Protein AF-0000000080323392 (afdb_homodimer)

Structure (mmCIF, N/CA/C/O backbone):
data_AF-0000000080323392-model_v1
#
loop_
_entity.id
_entity.type
_entity.pdbx_description
1 polymer 'Rhodanese domain-containing protein'
#
loop_
_atom_site.group_PDB
_atom_site.id
_atom_site.type_symbol
_atom_site.label_atom_id
_atom_site.label_alt_id
_atom_site.label_comp_id
_atom_site.label_asym_id
_atom_site.label_entity_id
_atom_site.label_seq_id
_atom_site.pdbx_PDB_ins_code
_atom_site.Cartn_x
_atom_site.Cartn_y
_atom_site.Cartn_z
_atom_site.occupancy
_atom_site.B_iso_or_equiv
_atom_site.auth_seq_id
_atom_site.auth_comp_id
_atom_site.auth_asym_id
_atom_site.auth_atom_id
_atom_site.pdbx_PDB_model_num
ATOM 1 N N . MET A 1 1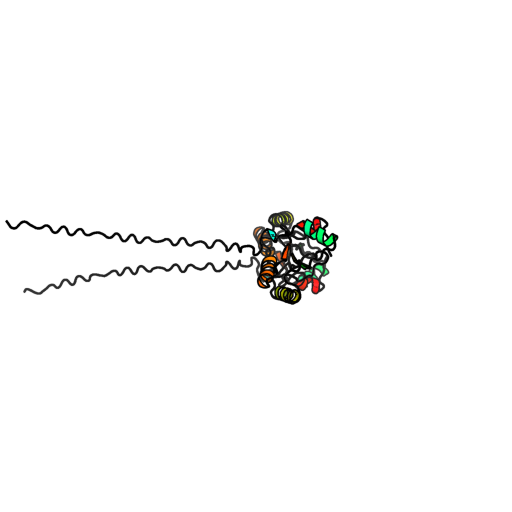 ? -101.812 11.641 5.914 1 26.83 1 MET A N 1
ATOM 2 C CA . MET A 1 1 ? -100.812 12.43 5.234 1 26.83 1 MET A CA 1
ATOM 3 C C . MET A 1 1 ? -99.375 11.984 5.637 1 26.83 1 MET A C 1
ATOM 5 O O . MET A 1 1 ? -98.562 12.797 6.051 1 26.83 1 MET A O 1
ATOM 9 N N . LEU A 1 2 ? -99.25 10.648 6.09 1 27.02 2 LEU A N 1
ATOM 10 C CA . LEU A 1 2 ? -98.125 9.938 6.734 1 27.02 2 LEU A CA 1
ATOM 11 C C . LEU A 1 2 ? -97 9.75 5.777 1 27.02 2 LEU A C 1
ATOM 13 O O . LEU A 1 2 ? -97 8.906 4.879 1 27.02 2 LEU A O 1
ATOM 17 N N . LYS A 1 3 ? -96.5 10.922 5.102 1 31.92 3 LYS A N 1
ATOM 18 C CA . LYS A 1 3 ? -95.312 10.945 4.203 1 31.92 3 LYS A CA 1
ATOM 19 C C . LYS A 1 3 ? -94.125 10.258 4.836 1 31.92 3 LYS A C 1
ATOM 21 O O . LYS A 1 3 ? -93.875 10.422 6.031 1 31.92 3 LYS A O 1
ATOM 26 N N . ASN A 1 4 ? -93.562 9.156 4.215 1 29.16 4 ASN A N 1
ATOM 27 C CA . ASN A 1 4 ? -92.438 8.188 4.246 1 29.16 4 ASN A CA 1
ATOM 28 C C . ASN A 1 4 ? -91.062 8.867 4.242 1 29.16 4 ASN A C 1
ATOM 30 O O . ASN A 1 4 ? -90.75 9.562 3.285 1 29.16 4 ASN A O 1
ATOM 34 N N . ILE A 1 5 ? -90.625 9.523 5.324 1 33.34 5 ILE A N 1
ATOM 35 C CA . ILE A 1 5 ? -89.312 10.156 5.535 1 33.34 5 ILE A CA 1
ATOM 36 C C . ILE A 1 5 ? -88.188 9.148 5.254 1 33.34 5 ILE A C 1
ATOM 38 O O . ILE A 1 5 ? -88.125 8.125 5.938 1 33.34 5 ILE A O 1
ATOM 42 N N . LEU A 1 6 ? -87.938 8.852 3.936 1 31 6 LEU A N 1
ATOM 43 C CA . LEU A 1 6 ? -86.875 7.977 3.4 1 31 6 LEU A CA 1
ATOM 44 C C . LEU A 1 6 ? -85.5 8.406 3.879 1 31 6 LEU A C 1
ATOM 46 O O . LEU A 1 6 ? -85.125 9.555 3.664 1 31 6 LEU A O 1
ATOM 50 N N . PHE A 1 7 ? -85.062 8.055 5.156 1 32.16 7 PHE A N 1
ATOM 51 C CA . PHE A 1 7 ? -83.75 8.273 5.75 1 32.16 7 PHE A CA 1
ATOM 52 C C . PHE A 1 7 ? -82.688 7.672 4.883 1 32.16 7 PHE A C 1
ATOM 54 O O . PHE A 1 7 ? -82.625 6.457 4.68 1 32.16 7 PHE A O 1
ATOM 61 N N . ARG A 1 8 ? -82.25 8.312 3.779 1 33.03 8 ARG A N 1
ATOM 62 C CA . ARG A 1 8 ? -81.125 7.926 2.939 1 33.03 8 ARG A CA 1
ATOM 63 C C . ARG A 1 8 ? -79.812 7.809 3.76 1 33.03 8 ARG A C 1
ATOM 65 O O . ARG A 1 8 ? -79.438 8.758 4.434 1 33.03 8 ARG A O 1
ATOM 72 N N . THR A 1 9 ? -79.562 6.68 4.484 1 35.34 9 THR A N 1
ATOM 73 C CA . THR A 1 9 ? -78.312 6.328 5.148 1 35.34 9 THR A CA 1
ATOM 74 C C . THR A 1 9 ? -77.125 6.383 4.172 1 35.34 9 THR A C 1
ATOM 76 O O . THR A 1 9 ? -77.125 5.672 3.164 1 35.34 9 THR A O 1
ATOM 79 N N . ALA A 1 10 ? -76.625 7.586 3.783 1 30.62 10 ALA A N 1
ATOM 80 C CA . ALA A 1 10 ? -75.375 7.727 2.98 1 30.62 10 ALA A CA 1
ATOM 81 C C . ALA A 1 10 ? -74.25 6.984 3.619 1 30.62 10 ALA A C 1
ATOM 83 O O . ALA A 1 10 ? -73.875 7.23 4.781 1 30.62 10 ALA A O 1
ATOM 84 N N . ILE A 1 11 ? -74.125 5.648 3.447 1 34.75 11 ILE A N 1
ATOM 85 C CA . ILE A 1 11 ? -72.938 4.824 3.836 1 34.75 11 ILE A CA 1
ATOM 86 C C . ILE A 1 11 ? -71.688 5.406 3.238 1 34.75 11 ILE A C 1
ATOM 88 O O . ILE A 1 11 ? -71.562 5.492 2.016 1 34.75 11 ILE A O 1
ATOM 92 N N . MET A 1 12 ? -71.188 6.543 3.799 1 30.45 12 MET A N 1
ATOM 93 C CA . MET A 1 12 ? -69.875 7.023 3.379 1 30.45 12 MET A CA 1
ATOM 94 C C . MET A 1 12 ? -68.812 5.926 3.521 1 30.45 12 MET A C 1
ATOM 96 O O . MET A 1 12 ? -68.625 5.371 4.605 1 30.45 12 MET A O 1
ATOM 100 N N . LEU A 1 13 ? -68.688 5.027 2.508 1 33.69 13 LEU A N 1
ATOM 101 C CA . LEU A 1 13 ? -67.562 4.07 2.369 1 33.69 13 LEU A CA 1
ATOM 102 C C . LEU A 1 13 ? -66.25 4.766 2.506 1 33.69 13 LEU A C 1
ATOM 104 O O . LEU A 1 13 ? -65.875 5.629 1.694 1 33.69 13 LEU A O 1
ATOM 108 N N . LEU A 1 14 ? -65.875 5.082 3.779 1 34.53 14 LEU A N 1
ATOM 109 C CA . LEU A 1 14 ? -64.5 5.539 3.998 1 34.53 14 LEU A CA 1
ATOM 110 C C . LEU A 1 14 ? -63.5 4.535 3.439 1 34.53 14 LEU A C 1
ATOM 112 O O . LEU A 1 14 ? -63.438 3.387 3.887 1 34.53 14 LEU A O 1
ATOM 116 N N . LEU A 1 15 ? -63.344 4.547 2.082 1 36.06 15 LEU A N 1
ATOM 117 C CA . LEU A 1 15 ? -62.219 3.816 1.481 1 36.06 15 LEU A CA 1
ATOM 118 C C . LEU A 1 15 ? -60.906 4.176 2.162 1 36.06 15 LEU A C 1
ATOM 120 O O . LEU A 1 15 ? -60.5 5.34 2.15 1 36.06 15 LEU A O 1
ATOM 124 N N . PHE A 1 16 ? -60.688 3.574 3.338 1 39.66 16 PHE A N 1
ATOM 125 C CA . PHE A 1 16 ? -59.344 3.625 3.91 1 39.66 16 PHE A CA 1
ATOM 126 C C . PHE A 1 16 ? -58.281 3.154 2.9 1 39.66 16 PHE A C 1
ATOM 128 O O . PHE A 1 16 ? -58.281 1.982 2.518 1 39.66 16 PHE A O 1
ATOM 135 N N . THR A 1 17 ? -58 3.965 1.903 1 40.22 17 THR A N 1
ATOM 136 C CA . THR A 1 17 ? -56.812 3.619 1.111 1 40.22 17 THR A CA 1
ATOM 137 C C . THR A 1 17 ? -55.594 3.469 2.004 1 40.22 17 THR A C 1
ATOM 139 O O . THR A 1 17 ? -55.25 4.391 2.744 1 40.22 17 THR A O 1
ATOM 142 N N . ALA A 1 18 ? -55.469 2.299 2.656 1 39.75 18 ALA A N 1
ATOM 143 C CA . ALA A 1 18 ? -54.156 1.98 3.219 1 39.75 18 ALA A CA 1
ATOM 144 C C . ALA A 1 18 ? -53.031 2.359 2.254 1 39.75 18 ALA A C 1
ATOM 146 O O . ALA A 1 18 ? -52.938 1.786 1.168 1 39.75 18 ALA A O 1
ATOM 147 N N . GLY A 1 19 ? -52.781 3.617 2.189 1 37.5 19 GLY A N 1
ATOM 148 C CA . GLY A 1 19 ? -51.562 3.959 1.502 1 37.5 19 GLY A CA 1
ATOM 149 C C . GLY A 1 19 ? -50.375 3.117 1.945 1 37.5 19 GLY A C 1
ATOM 150 O O . GLY A 1 19 ? -50.031 3.104 3.127 1 37.5 19 GLY A O 1
ATOM 151 N N . VAL A 1 20 ? -50.281 1.866 1.409 1 45.38 20 VAL A N 1
ATOM 152 C CA . VAL A 1 20 ? -49 1.167 1.547 1 45.38 20 VAL A CA 1
ATOM 153 C C . VAL A 1 20 ? -47.844 2.127 1.257 1 45.38 20 VAL A C 1
ATOM 155 O O . VAL A 1 20 ? -47.688 2.586 0.123 1 45.38 20 VAL A O 1
ATOM 158 N N . THR A 1 21 ? -47.594 3.004 2.207 1 44.28 21 THR A N 1
ATOM 159 C CA . THR A 1 21 ? -46.281 3.65 2.061 1 44.28 21 THR A CA 1
ATOM 160 C C . THR A 1 21 ? -45.188 2.619 1.79 1 44.28 21 THR A C 1
ATOM 162 O O . THR A 1 21 ? -44.938 1.748 2.623 1 44.28 21 THR A O 1
ATOM 165 N N . ALA A 1 22 ? -45.094 2.18 0.559 1 38.62 22 ALA A N 1
ATOM 166 C CA . ALA A 1 22 ? -43.84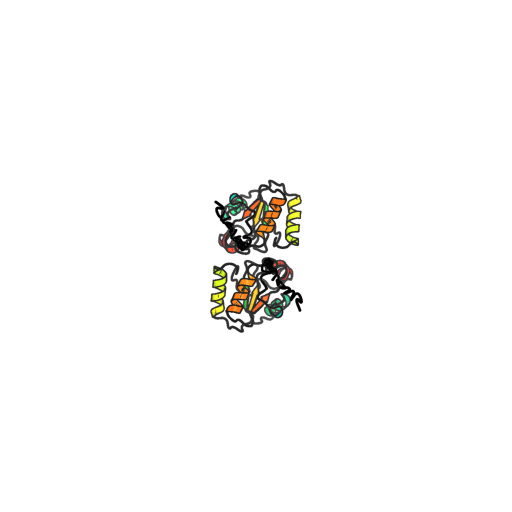4 1.522 0.27 1 38.62 22 ALA A CA 1
ATOM 167 C C . ALA A 1 22 ? -42.656 2.318 0.839 1 38.62 22 ALA A C 1
ATOM 169 O O . ALA A 1 22 ? -42.438 3.459 0.435 1 38.62 22 ALA A O 1
ATOM 170 N N . ALA A 1 23 ? -42.438 2.098 2.107 1 37 23 ALA A N 1
ATOM 171 C CA . ALA A 1 23 ? -41.094 2.543 2.467 1 37 23 ALA A CA 1
ATOM 172 C C . ALA A 1 23 ? -40.062 2.164 1.387 1 37 23 ALA A C 1
ATOM 174 O O . ALA A 1 23 ? -39.875 0.98 1.102 1 37 23 ALA A O 1
ATOM 175 N N . TYR A 1 24 ? -40 2.92 0.274 1 38.22 24 TYR A N 1
ATOM 176 C CA . TYR A 1 24 ? -38.781 2.768 -0.493 1 38.22 24 TYR A CA 1
ATOM 177 C C . TYR A 1 24 ? -37.594 2.457 0.422 1 38.22 24 TYR A C 1
ATOM 179 O O . TYR A 1 24 ? -37.344 3.197 1.37 1 38.22 24 TYR A O 1
ATOM 187 N N . ALA A 1 25 ? -37.344 1.211 0.605 1 37.97 25 ALA A N 1
ATOM 188 C CA . ALA A 1 25 ? -36.031 0.914 1.17 1 37.97 25 ALA A CA 1
ATOM 189 C C . ALA A 1 25 ? -34.969 1.852 0.609 1 37.97 25 ALA A C 1
ATOM 191 O O . ALA A 1 25 ? -34.719 1.865 -0.599 1 37.97 25 ALA A O 1
ATOM 192 N N . GLN A 1 26 ? -34.812 3.031 1.133 1 34.28 26 GLN A N 1
ATOM 193 C CA . GLN A 1 26 ? -33.594 3.717 0.763 1 34.28 26 GLN A CA 1
ATOM 194 C C . GLN A 1 26 ? -32.406 2.742 0.697 1 34.28 26 GLN A C 1
ATOM 196 O O . GLN A 1 26 ? -32.062 2.137 1.705 1 34.28 26 GLN A O 1
ATOM 201 N N . THR A 1 27 ? -32.375 1.968 -0.326 1 37.31 27 THR A N 1
ATOM 202 C CA . THR A 1 27 ? -31.062 1.336 -0.485 1 37.31 27 THR A CA 1
ATOM 203 C C . THR A 1 27 ? -29.953 2.244 0.041 1 37.31 27 THR A C 1
ATOM 205 O O . THR A 1 27 ? -29.844 3.398 -0.379 1 37.31 27 THR A O 1
ATOM 208 N N . SER A 1 28 ? -29.688 2.219 1.329 1 36.75 28 SER A N 1
ATOM 209 C CA . SER A 1 28 ? -28.469 2.885 1.769 1 36.75 28 SER A CA 1
ATOM 210 C C . SER A 1 28 ? -27.406 2.852 0.681 1 36.75 28 SER A C 1
ATOM 212 O O . SER A 1 28 ? -27.125 1.796 0.109 1 36.75 28 SER A O 1
ATOM 214 N N . LYS A 1 29 ? -27.391 3.861 -0.167 1 39.09 29 LYS A N 1
ATOM 215 C CA . LYS A 1 29 ? -26.203 4.012 -1.007 1 39.09 29 LYS A CA 1
ATOM 216 C C . LYS A 1 29 ? -24.984 3.383 -0.346 1 39.09 29 LYS A C 1
ATOM 218 O O . LYS A 1 29 ? -24.859 3.404 0.88 1 39.09 29 LYS A O 1
ATOM 223 N N . PRO A 1 30 ? -24.406 2.482 -0.855 1 40.22 30 PRO A N 1
ATOM 224 C CA . PRO A 1 30 ? -23.125 2.131 -0.224 1 40.22 30 PRO A CA 1
ATOM 225 C C . PRO A 1 30 ? -22.469 3.314 0.483 1 40.22 30 PRO A C 1
ATOM 227 O O . PRO A 1 30 ? -22.469 4.43 -0.043 1 40.22 30 PRO A O 1
ATOM 230 N N . PHE A 1 31 ? -22.484 3.527 1.726 1 39.12 31 PHE A N 1
ATOM 231 C CA . PHE A 1 31 ? -21.875 4.609 2.486 1 39.12 31 PHE A CA 1
ATOM 232 C C . PHE A 1 31 ? -20.641 5.145 1.767 1 39.12 31 PHE A C 1
ATOM 234 O O . PHE A 1 31 ? -19.625 4.457 1.674 1 39.12 31 PHE A O 1
ATOM 241 N N . LEU A 1 32 ? -20.594 5.633 0.568 1 48.81 32 LEU A N 1
ATOM 242 C CA . LEU A 1 32 ? -19.5 6.441 0.047 1 48.81 32 LEU A CA 1
ATOM 243 C C . LEU A 1 32 ? -18.828 7.234 1.165 1 48.81 32 LEU A C 1
ATOM 245 O O . LEU A 1 32 ? -19.406 8.18 1.699 1 48.81 32 LEU A O 1
ATOM 249 N N . GLN A 1 33 ? -18.141 6.57 1.964 1 61.38 33 GLN A N 1
ATOM 250 C CA . GLN A 1 33 ? -17.484 7.289 3.051 1 61.38 33 GLN A CA 1
ATOM 251 C C . GLN A 1 33 ? -16.922 8.617 2.564 1 61.38 33 GLN A C 1
ATOM 253 O O . GLN A 1 33 ? -16.203 8.664 1.559 1 61.38 33 GLN A O 1
ATOM 258 N N . SER A 1 34 ? -17.453 9.742 2.809 1 82.62 34 SER A N 1
ATOM 259 C CA . SER A 1 34 ? -17.016 11.102 2.51 1 82.62 34 SER A CA 1
ATOM 260 C C . SER A 1 34 ? -15.578 11.328 2.941 1 82.62 34 SER A C 1
ATOM 262 O O . SER A 1 34 ? -15.117 10.742 3.926 1 82.62 34 SER A O 1
ATOM 264 N N . ASN A 1 35 ? -14.789 11.938 2.127 1 93.62 35 ASN A N 1
ATOM 265 C CA . ASN A 1 35 ? -13.406 12.305 2.426 1 93.62 35 ASN A CA 1
ATOM 266 C C . ASN A 1 35 ? -13.328 13.273 3.6 1 93.62 35 ASN A C 1
ATOM 268 O O . ASN A 1 35 ? -14.039 14.281 3.627 1 93.62 35 ASN A O 1
ATOM 272 N N . PRO A 1 36 ? -12.539 12.961 4.566 1 96.88 36 PRO A N 1
ATOM 273 C CA . PRO A 1 36 ? -12.438 13.875 5.711 1 96.88 36 PRO A CA 1
ATOM 274 C C . PRO A 1 36 ? -11.625 15.125 5.398 1 96.88 36 PRO A C 1
ATOM 276 O O . PRO A 1 36 ? -11.508 16.016 6.242 1 96.88 36 PRO A O 1
ATOM 279 N N . TRP A 1 37 ? -11 15.188 4.25 1 97.44 37 TRP A N 1
ATOM 280 C CA . TRP A 1 37 ? -10.258 16.375 3.863 1 97.44 37 TRP A CA 1
ATOM 281 C C . TRP A 1 37 ? -11.062 17.234 2.889 1 97.44 37 TRP A C 1
ATOM 283 O O . TRP A 1 37 ? -11.961 16.734 2.213 1 97.44 37 TRP A O 1
ATOM 293 N N . LYS A 1 38 ? -10.719 18.5 2.908 1 96.69 38 LYS A N 1
ATOM 294 C CA . LYS A 1 38 ? -11.227 19.422 1.897 1 96.69 38 LYS A CA 1
ATOM 295 C C . LYS A 1 38 ? -10.266 19.531 0.716 1 96.69 38 LYS A C 1
ATOM 297 O O . LYS A 1 38 ? -9.086 19.188 0.834 1 96.69 38 LYS A O 1
ATOM 302 N N . GLU A 1 39 ? -10.766 20.031 -0.381 1 96.31 39 GLU A N 1
ATOM 303 C CA . GLU A 1 39 ? -9.969 20.172 -1.598 1 96.31 39 GLU A CA 1
ATOM 304 C C . GLU A 1 39 ? -8.742 21.047 -1.359 1 96.31 39 GLU A C 1
ATOM 306 O O . GLU A 1 39 ? -7.676 20.797 -1.919 1 96.31 39 GLU A O 1
ATOM 311 N N . ASP A 1 40 ? -8.875 22.078 -0.546 1 97.44 40 ASP A N 1
ATOM 312 C CA . ASP A 1 40 ? -7.777 23 -0.31 1 97.44 40 ASP A CA 1
ATOM 313 C C . ASP A 1 40 ? -6.75 22.406 0.647 1 97.44 40 ASP A C 1
ATOM 315 O O . ASP A 1 40 ? -5.711 23.016 0.913 1 97.44 40 ASP A O 1
ATOM 319 N N . GLN A 1 41 ? -7.012 21.172 1.16 1 98.56 41 GLN A N 1
ATOM 320 C CA . GLN A 1 41 ? -6.074 20.469 2.031 1 98.56 41 GLN A CA 1
ATOM 321 C C . GLN A 1 41 ? -5.266 19.438 1.252 1 98.56 41 GLN A C 1
ATOM 323 O O . GLN A 1 41 ? -4.492 18.688 1.837 1 98.56 41 GLN A O 1
ATOM 328 N N . LEU A 1 42 ? -5.469 19.469 -0.064 1 98.75 42 LEU A N 1
ATOM 329 C CA . LEU A 1 42 ? -4.621 18.656 -0.935 1 98.75 42 LEU A CA 1
ATOM 330 C C . LEU A 1 42 ? -3.398 19.438 -1.391 1 98.75 42 LEU A C 1
ATOM 332 O O . LEU A 1 42 ? -3.498 20.641 -1.689 1 98.75 42 LEU A O 1
ATOM 336 N N . ILE A 1 43 ? -2.221 18.734 -1.36 1 98.94 43 ILE A N 1
ATOM 337 C CA . ILE A 1 43 ? -1.02 19.344 -1.912 1 98.94 43 ILE A CA 1
ATOM 338 C C . ILE A 1 43 ? -0.506 18.516 -3.088 1 98.94 43 ILE A C 1
ATOM 340 O O . ILE A 1 43 ? -0.433 17.297 -3.004 1 98.94 43 ILE A O 1
ATOM 344 N N . GLU A 1 44 ? -0.181 19.234 -4.176 1 98.88 44 GLU A N 1
ATOM 345 C CA . GLU A 1 44 ? 0.335 18.578 -5.371 1 98.88 44 GLU A CA 1
ATOM 346 C C . GLU A 1 44 ? 1.757 18.062 -5.152 1 98.88 44 GLU A C 1
ATOM 348 O O . GLU A 1 44 ? 2.559 18.719 -4.48 1 98.88 44 GLU A O 1
ATOM 353 N N . PRO A 1 45 ? 2.113 16.984 -5.809 1 98.94 45 PRO A N 1
ATOM 354 C CA . PRO A 1 45 ? 3.471 16.453 -5.695 1 98.94 45 PRO A CA 1
ATOM 355 C C . PRO A 1 45 ? 4.547 17.469 -6.055 1 98.94 45 PRO A C 1
ATOM 357 O O . PRO A 1 45 ? 5.539 17.609 -5.336 1 98.94 45 PRO A O 1
ATOM 360 N N . ALA A 1 46 ? 4.336 18.219 -7.098 1 98.94 46 ALA A N 1
ATOM 361 C CA . ALA A 1 46 ? 5.324 19.203 -7.523 1 98.94 46 ALA A CA 1
ATOM 362 C C . ALA A 1 46 ? 5.539 20.266 -6.449 1 98.94 46 ALA A C 1
ATOM 364 O O . ALA A 1 46 ? 6.668 20.719 -6.23 1 98.94 46 ALA A O 1
ATOM 365 N N . ALA A 1 47 ? 4.504 20.641 -5.816 1 98.94 47 ALA A N 1
ATOM 366 C CA . ALA A 1 47 ? 4.586 21.656 -4.766 1 98.94 47 ALA A CA 1
ATOM 367 C C . ALA A 1 47 ? 5.379 21.141 -3.568 1 98.94 47 ALA A C 1
ATOM 369 O O . ALA A 1 47 ? 6.25 21.828 -3.045 1 98.94 47 ALA A O 1
ATOM 370 N N . LEU A 1 48 ? 5.109 19.875 -3.096 1 98.94 48 LEU A N 1
ATOM 371 C CA . LEU A 1 48 ? 5.863 19.312 -1.981 1 98.94 48 LEU A CA 1
ATOM 372 C C . LEU A 1 48 ? 7.328 19.109 -2.361 1 98.94 48 LEU A C 1
ATOM 374 O O . LEU A 1 48 ? 8.227 19.375 -1.559 1 98.94 48 LEU A O 1
ATOM 378 N N . ALA A 1 49 ? 7.559 18.703 -3.596 1 98.94 49 ALA A N 1
ATOM 379 C CA . ALA A 1 49 ? 8.93 18.516 -4.066 1 98.94 49 ALA A CA 1
ATOM 380 C C . ALA A 1 49 ? 9.703 19.828 -4.016 1 98.94 49 ALA A C 1
ATOM 382 O O . ALA A 1 49 ? 10.867 19.859 -3.613 1 98.94 49 ALA A O 1
ATOM 383 N N . ALA A 1 50 ? 9.047 20.891 -4.418 1 98.81 50 ALA A N 1
ATOM 384 C CA . ALA A 1 50 ? 9.672 22.203 -4.379 1 98.81 50 ALA A CA 1
ATOM 385 C C . ALA A 1 50 ? 9.992 22.625 -2.943 1 98.81 50 ALA A C 1
ATOM 387 O O . ALA A 1 50 ? 11.062 23.156 -2.672 1 98.81 50 ALA A O 1
ATOM 388 N N . MET A 1 51 ? 9.086 22.344 -2.047 1 98.75 51 MET A N 1
ATOM 389 C CA . MET A 1 51 ? 9.305 22.672 -0.641 1 98.75 51 MET A CA 1
ATOM 390 C C . MET A 1 51 ? 10.531 21.953 -0.093 1 98.75 51 MET A C 1
ATOM 392 O O . MET A 1 51 ? 11.328 22.531 0.636 1 98.75 51 MET A O 1
ATOM 396 N N . ILE A 1 52 ? 10.648 20.672 -0.431 1 98.69 52 ILE A N 1
ATOM 397 C CA . ILE A 1 52 ? 11.766 19.844 0.024 1 98.69 52 ILE A CA 1
ATOM 398 C C . ILE A 1 52 ? 13.078 20.406 -0.527 1 98.69 52 ILE A C 1
ATOM 400 O O . ILE A 1 52 ? 14.062 20.547 0.208 1 98.69 52 ILE A O 1
ATOM 404 N N . SER A 1 53 ? 13.062 20.766 -1.796 1 97.94 53 SER A N 1
ATOM 405 C CA . SER A 1 53 ? 14.258 21.281 -2.449 1 97.94 53 SER A CA 1
ATOM 406 C C . SER A 1 53 ? 14.695 22.609 -1.84 1 97.94 53 SER A C 1
ATOM 408 O O . SER A 1 53 ? 15.891 22.875 -1.74 1 97.94 53 SER A O 1
ATOM 410 N N . LYS A 1 54 ? 13.758 23.391 -1.439 1 98.25 54 LYS A N 1
ATOM 411 C CA . LYS A 1 54 ? 14.031 24.703 -0.856 1 98.25 54 LYS A CA 1
ATOM 412 C C . LYS A 1 54 ? 14.273 24.594 0.647 1 98.25 54 LYS A C 1
ATOM 414 O O . LYS A 1 54 ? 14.445 25.609 1.325 1 98.25 54 LYS A O 1
ATOM 419 N N . LYS A 1 55 ? 14.234 23.375 1.186 1 97.69 55 LYS A N 1
ATOM 420 C CA . LYS A 1 55 ? 14.453 23.094 2.602 1 97.69 55 LYS A CA 1
ATOM 421 C C . LYS A 1 55 ? 13.484 23.875 3.477 1 97.69 55 LYS A C 1
ATOM 423 O O . LYS A 1 55 ? 13.867 24.422 4.52 1 97.69 55 LYS A O 1
ATOM 428 N N . GLU A 1 56 ? 12.273 24 2.902 1 97.75 56 GLU A N 1
ATOM 429 C CA . GLU A 1 56 ? 11.219 24.609 3.711 1 97.75 56 GLU A CA 1
ATOM 430 C C . GLU A 1 56 ? 10.836 23.719 4.887 1 97.75 56 GLU A C 1
ATOM 432 O O . GLU A 1 56 ? 10.938 22.5 4.797 1 97.75 56 GLU A O 1
ATOM 437 N N . GLU A 1 57 ? 10.43 24.359 5.93 1 97.69 57 GLU A N 1
ATOM 438 C CA . GLU A 1 57 ? 10.039 23.609 7.117 1 97.69 57 GLU A CA 1
ATOM 439 C C . GLU A 1 57 ? 8.688 22.922 6.922 1 97.69 57 GLU A C 1
ATOM 441 O O . GLU A 1 57 ? 7.656 23.578 6.828 1 97.69 57 GLU A O 1
ATOM 446 N N . VAL A 1 58 ? 8.703 21.656 6.809 1 98.69 58 VAL A N 1
ATOM 447 C CA . VAL A 1 58 ? 7.512 20.812 6.684 1 98.69 58 VAL A CA 1
ATOM 448 C C . VAL A 1 58 ? 7.781 19.438 7.273 1 98.69 58 VAL A C 1
ATOM 450 O O . VAL A 1 58 ? 8.852 18.859 7.055 1 98.69 58 VAL A O 1
ATOM 453 N N . LYS A 1 59 ? 6.883 19 8.148 1 98.81 59 LYS A N 1
ATOM 454 C CA . LYS A 1 59 ? 6.949 17.625 8.617 1 98.81 59 LYS A CA 1
ATOM 455 C C . LYS A 1 59 ? 6.168 16.688 7.695 1 98.81 59 LYS A C 1
ATOM 457 O O . LYS A 1 59 ? 4.992 16.922 7.422 1 98.81 59 LYS A O 1
ATOM 462 N N . ILE A 1 60 ? 6.855 15.703 7.191 1 98.94 60 ILE A N 1
ATOM 463 C CA . ILE A 1 60 ? 6.254 14.75 6.258 1 98.94 60 ILE A CA 1
ATOM 464 C C . ILE A 1 60 ? 6.113 13.391 6.93 1 98.94 60 ILE A C 1
ATOM 466 O O . ILE A 1 60 ? 7.086 12.852 7.465 1 98.94 60 ILE A O 1
ATOM 470 N N . TYR A 1 61 ? 4.887 12.867 6.965 1 98.94 61 TYR A N 1
ATOM 471 C CA . TYR A 1 61 ? 4.652 11.539 7.527 1 98.94 61 TYR A CA 1
ATOM 472 C C . TYR A 1 61 ? 4.242 10.555 6.445 1 98.94 61 TYR A C 1
ATOM 474 O O . TYR A 1 61 ? 3.248 10.766 5.746 1 98.94 61 TYR A O 1
ATOM 482 N N . ASN A 1 62 ? 5.008 9.492 6.293 1 98.75 62 ASN A N 1
ATOM 483 C CA . ASN A 1 62 ? 4.645 8.32 5.5 1 98.75 62 ASN A CA 1
ATOM 484 C C . ASN A 1 62 ? 3.744 7.371 6.285 1 98.75 62 ASN A C 1
ATOM 486 O O . ASN A 1 62 ? 4.207 6.676 7.191 1 98.75 62 ASN A O 1
ATOM 490 N N . ILE A 1 63 ? 2.488 7.363 5.855 1 98.75 63 ILE A N 1
ATOM 491 C CA . ILE A 1 63 ? 1.513 6.617 6.641 1 98.75 63 ILE A CA 1
ATOM 492 C C . ILE A 1 63 ? 1.163 5.312 5.93 1 98.75 63 ILE A C 1
ATOM 494 O O . ILE A 1 63 ? 0.064 4.781 6.102 1 98.75 63 ILE A O 1
ATOM 498 N N . GLY A 1 64 ? 1.999 4.844 5.023 1 97.62 64 GLY A N 1
ATOM 499 C CA . GLY A 1 64 ? 1.886 3.572 4.328 1 97.62 64 GLY A CA 1
ATOM 500 C C . GLY A 1 64 ? 3.186 2.791 4.297 1 97.62 64 GLY A C 1
ATOM 501 O O . GLY A 1 64 ? 4.184 3.211 4.887 1 97.62 64 GLY A O 1
ATOM 502 N N . VAL A 1 65 ? 3.125 1.566 3.703 1 96.81 65 VAL A N 1
ATOM 503 C CA . VAL A 1 65 ? 4.301 0.734 3.465 1 96.81 65 VAL A CA 1
ATOM 504 C C . VAL A 1 65 ? 4.785 0.923 2.029 1 96.81 65 VAL A C 1
ATOM 506 O O . VAL A 1 65 ? 4.688 0.008 1.21 1 96.81 65 VAL A O 1
ATOM 509 N N . VAL A 1 66 ? 5.273 2.129 1.745 1 96.75 66 VAL A N 1
ATOM 510 C CA . VAL A 1 66 ? 5.68 2.549 0.409 1 96.75 66 VAL A CA 1
ATOM 511 C C . VAL A 1 66 ? 7.031 3.258 0.48 1 96.75 66 VAL A C 1
ATOM 513 O O . VAL A 1 66 ? 7.574 3.467 1.568 1 96.75 66 VAL A O 1
ATOM 516 N N . GLN A 1 67 ? 7.566 3.58 -0.655 1 95.94 67 GLN A N 1
ATOM 517 C CA . GLN A 1 67 ? 8.812 4.336 -0.754 1 95.94 67 GLN A CA 1
ATOM 518 C C . GLN A 1 67 ? 8.742 5.617 0.073 1 95.94 67 GLN A C 1
ATOM 520 O O . GLN A 1 67 ? 7.75 6.348 0.013 1 95.94 67 GLN A O 1
ATOM 525 N N . ASN A 1 68 ? 9.867 5.859 0.815 1 97.69 68 ASN A N 1
ATOM 526 C CA . ASN A 1 68 ? 9.914 7.078 1.617 1 97.69 68 ASN A CA 1
ATOM 527 C C . ASN A 1 68 ? 10.328 8.281 0.779 1 97.69 68 ASN A C 1
ATOM 529 O O . ASN A 1 68 ? 11.336 8.242 0.071 1 97.69 68 ASN A O 1
ATOM 533 N N . ILE A 1 69 ? 9.516 9.312 0.865 1 98.75 69 ILE A N 1
ATOM 534 C CA . ILE A 1 69 ? 9.914 10.625 0.377 1 98.75 69 ILE A CA 1
ATOM 535 C C . ILE A 1 69 ? 11.047 11.172 1.242 1 98.75 69 ILE A C 1
ATOM 537 O O . ILE A 1 69 ? 11.07 10.961 2.457 1 98.75 69 ILE A O 1
ATOM 541 N N . ARG A 1 70 ? 12 11.867 0.625 1 98.62 70 ARG A N 1
ATOM 542 C CA . ARG A 1 70 ? 13.125 12.422 1.371 1 98.62 70 ARG A CA 1
ATOM 543 C C . ARG A 1 70 ? 12.648 13.227 2.57 1 98.62 70 ARG A C 1
ATOM 545 O O . ARG A 1 70 ? 11.836 14.141 2.426 1 98.62 70 ARG A O 1
ATOM 552 N N . GLY A 1 71 ? 13.141 12.867 3.779 1 98.31 71 GLY A N 1
ATOM 553 C CA . GLY A 1 71 ? 12.844 13.625 4.984 1 98.31 71 GLY A CA 1
ATOM 554 C C . GLY A 1 71 ? 11.602 13.133 5.703 1 98.31 71 GLY A C 1
ATOM 555 O O . GLY A 1 71 ? 11.305 13.586 6.809 1 98.31 71 GLY A O 1
ATOM 556 N N . ALA A 1 72 ? 10.875 12.18 5.105 1 98.75 72 ALA A N 1
ATOM 557 C CA . ALA A 1 72 ? 9.625 11.719 5.703 1 98.75 72 ALA A CA 1
ATOM 558 C C . ALA A 1 72 ? 9.891 10.852 6.926 1 98.75 72 ALA A C 1
ATOM 560 O O . ALA A 1 72 ? 10.875 10.102 6.965 1 98.75 72 ALA A O 1
ATOM 561 N N . ILE A 1 73 ? 9.078 10.969 7.879 1 98.44 73 ILE A N 1
ATOM 562 C CA . ILE A 1 73 ? 9.023 10.047 9.008 1 98.44 73 ILE A CA 1
ATOM 563 C C . ILE A 1 73 ? 8.109 8.867 8.672 1 98.44 73 ILE A C 1
ATOM 565 O O . ILE A 1 73 ? 6.938 9.062 8.344 1 98.44 73 ILE A O 1
ATOM 569 N N . ASN A 1 74 ? 8.641 7.707 8.758 1 97.75 74 ASN A N 1
ATOM 570 C CA . ASN A 1 74 ? 7.875 6.504 8.438 1 97.75 74 ASN A CA 1
ATOM 571 C C . ASN A 1 74 ? 7.035 6.043 9.625 1 97.75 74 ASN A C 1
ATOM 573 O O . ASN A 1 74 ? 7.574 5.672 10.664 1 97.75 74 ASN A O 1
ATOM 577 N N . VAL A 1 75 ? 5.762 6.008 9.5 1 98.06 75 VAL A N 1
ATOM 578 C CA . VAL A 1 75 ? 4.82 5.621 10.539 1 98.06 75 VAL A CA 1
ATOM 579 C C . VAL A 1 75 ? 4.371 4.176 10.32 1 98.06 75 VAL A C 1
ATOM 581 O O . VAL A 1 75 ? 4.121 3.445 11.281 1 98.06 75 VAL A O 1
ATOM 584 N N . GLY A 1 76 ? 4.297 3.785 9.008 1 97 76 GLY A N 1
ATOM 585 C CA . GLY A 1 76 ? 3.684 2.52 8.641 1 97 76 GLY A CA 1
ATOM 586 C C . GLY A 1 76 ? 2.219 2.656 8.266 1 97 76 GLY A C 1
ATOM 587 O O . GLY A 1 76 ? 1.685 3.766 8.219 1 97 76 GLY A O 1
ATOM 588 N N . ALA A 1 77 ? 1.582 1.549 7.949 1 97.38 77 ALA A N 1
ATOM 589 C CA . ALA A 1 77 ? 0.192 1.564 7.5 1 97.38 77 ALA A CA 1
ATOM 590 C C . ALA A 1 77 ? -0.732 2.092 8.594 1 97.38 77 ALA A C 1
ATOM 592 O O . ALA A 1 77 ? -0.904 1.448 9.633 1 97.38 77 ALA A O 1
ATOM 593 N N . ALA A 1 78 ? -1.413 3.146 8.328 1 97.94 78 ALA A N 1
ATOM 594 C CA . ALA A 1 78 ? -2.225 3.824 9.336 1 97.94 78 ALA A CA 1
ATOM 595 C C . ALA A 1 78 ? -3.578 3.137 9.5 1 97.94 78 ALA A C 1
ATOM 597 O O . ALA A 1 78 ? -4.344 3.471 10.406 1 97.94 78 ALA A O 1
ATOM 598 N N . SER A 1 79 ? -3.85 2.209 8.648 1 95.62 79 SER A N 1
ATOM 599 C CA . SER A 1 79 ? -5.043 1.392 8.844 1 95.62 79 SER A CA 1
ATOM 600 C C . SER A 1 79 ? -4.852 0.39 9.977 1 95.62 79 SER A C 1
ATOM 602 O O . SER A 1 79 ? -5.82 -0.214 10.445 1 95.62 79 SER A O 1
ATOM 604 N N . ASP A 1 80 ? -3.625 0.203 10.375 1 95.38 80 ASP A N 1
ATOM 605 C CA . ASP A 1 80 ? -3.277 -0.604 11.539 1 95.38 80 ASP A CA 1
ATOM 606 C C . ASP A 1 80 ? -3.391 0.21 12.828 1 95.38 80 ASP A C 1
ATOM 608 O O . ASP A 1 80 ? -2.834 1.306 12.93 1 95.38 80 ASP A O 1
ATOM 612 N N . ALA A 1 81 ? -4.043 -0.336 13.789 1 95.44 81 ALA A N 1
ATOM 613 C CA . ALA A 1 81 ? -4.285 0.391 15.039 1 95.44 81 ALA A CA 1
ATOM 614 C C . ALA A 1 81 ? -2.973 0.741 15.734 1 95.44 81 ALA A C 1
ATOM 616 O O . ALA A 1 81 ? -2.846 1.815 16.328 1 95.44 81 ALA A O 1
ATOM 617 N N . VAL A 1 82 ? -2.018 -0.149 15.648 1 96.56 82 VAL A N 1
ATOM 618 C CA . VAL A 1 82 ? -0.735 0.07 16.312 1 96.56 82 VAL A CA 1
ATOM 619 C C . VAL A 1 82 ? -0.013 1.248 15.664 1 96.56 82 VAL A C 1
ATOM 621 O O . VAL A 1 82 ? 0.536 2.107 16.359 1 96.56 82 VAL A O 1
ATOM 624 N N . ASN A 1 83 ? -0.061 1.324 14.367 1 97.56 83 ASN A N 1
ATOM 625 C CA . ASN A 1 83 ? 0.605 2.404 13.648 1 97.56 83 ASN A CA 1
ATOM 626 C C . ASN A 1 83 ? -0.14 3.727 13.805 1 97.56 83 ASN A C 1
ATOM 628 O O . ASN A 1 83 ? 0.479 4.793 13.852 1 97.56 83 ASN A O 1
ATOM 632 N N . LEU A 1 84 ? -1.484 3.652 13.883 1 98.19 84 LEU A N 1
ATOM 633 C CA . LEU A 1 84 ? -2.252 4.867 14.141 1 98.19 84 LEU A CA 1
ATOM 634 C C . LEU A 1 84 ? -1.928 5.43 15.516 1 98.19 84 LEU A C 1
ATOM 636 O O . LEU A 1 84 ? -1.794 6.645 15.68 1 98.19 84 LEU A O 1
ATOM 640 N N . GLU A 1 85 ? -1.764 4.539 16.484 1 98.5 85 GLU A N 1
ATOM 641 C CA . GLU A 1 85 ? -1.367 4.965 17.828 1 98.5 85 GLU A CA 1
ATOM 642 C C . GLU A 1 85 ? 0.044 5.543 17.828 1 98.5 85 GLU A C 1
ATOM 644 O O . GLU A 1 85 ? 0.313 6.539 18.516 1 98.5 85 GLU A O 1
ATOM 649 N N . LYS A 1 86 ? 0.936 4.965 17.109 1 98.25 86 LYS A N 1
ATOM 650 C CA . LYS A 1 86 ? 2.287 5.496 16.938 1 98.25 86 LYS A CA 1
ATOM 651 C C . LYS A 1 86 ? 2.254 6.926 16.406 1 98.25 86 LYS A C 1
ATOM 653 O O . LYS A 1 86 ? 2.959 7.801 16.922 1 98.25 86 LYS A O 1
ATOM 658 N N . LEU A 1 87 ? 1.42 7.168 15.422 1 98.69 87 LEU A N 1
ATOM 659 C CA . LEU A 1 87 ? 1.254 8.508 14.875 1 98.69 87 LEU A CA 1
ATOM 660 C C . LEU A 1 87 ? 0.733 9.469 15.938 1 98.69 87 LEU A C 1
ATOM 662 O O . LEU A 1 87 ? 1.251 10.578 16.078 1 98.69 87 LEU A O 1
ATOM 666 N N . LYS A 1 88 ? -0.258 9.055 16.641 1 98.56 88 LYS A N 1
ATOM 667 C CA . LYS A 1 88 ? -0.832 9.867 17.703 1 98.56 88 LYS A CA 1
ATOM 668 C C . LYS A 1 88 ? 0.238 10.289 18.703 1 98.56 88 LYS A C 1
ATOM 670 O O . LYS A 1 88 ? 0.29 11.453 19.109 1 98.56 88 LYS A O 1
ATOM 675 N N . GLN A 1 89 ? 1.135 9.375 19.047 1 98.38 89 GLN A N 1
ATOM 676 C CA . GLN A 1 89 ? 2.197 9.648 20.016 1 98.38 89 GLN A CA 1
ATOM 677 C C . GLN A 1 89 ? 3.207 10.641 19.438 1 98.38 89 GLN A C 1
ATOM 679 O O . GLN A 1 89 ? 3.652 11.555 20.141 1 98.38 89 GLN A O 1
ATOM 684 N N . LEU A 1 90 ? 3.562 10.492 18.203 1 97.94 90 LEU A N 1
ATOM 685 C CA . LEU A 1 90 ? 4.492 11.398 17.531 1 97.94 90 LEU A CA 1
ATOM 686 C C . LEU A 1 90 ? 3.957 12.828 17.531 1 97.94 90 LEU A C 1
ATOM 688 O O . LEU A 1 90 ? 4.73 13.781 17.609 1 97.94 90 LEU A O 1
ATOM 692 N N . LEU A 1 91 ? 2.67 12.93 17.5 1 98.5 91 LEU A N 1
ATOM 693 C CA . LEU A 1 91 ? 2.037 14.227 17.281 1 98.5 91 LEU A CA 1
ATOM 694 C C . LEU A 1 91 ? 1.902 14.992 18.594 1 98.5 91 LEU A C 1
ATOM 696 O O . LEU A 1 91 ? 1.628 16.188 18.594 1 98.5 91 LEU A O 1
ATOM 700 N N . LYS A 1 92 ? 2.107 14.359 19.719 1 97.62 92 LYS A N 1
ATOM 701 C CA . LYS A 1 92 ? 1.897 14.961 21.031 1 97.62 92 LYS A CA 1
ATOM 702 C C . LYS A 1 92 ? 2.762 16.203 21.203 1 97.62 92 LYS A C 1
ATOM 704 O O . LYS A 1 92 ? 2.355 17.156 21.875 1 97.62 92 LYS A O 1
ATOM 709 N N . THR A 1 93 ? 3.934 16.219 20.531 1 97.31 93 THR A N 1
ATOM 710 C CA . THR A 1 93 ? 4.859 17.312 20.766 1 97.31 93 THR A CA 1
ATOM 711 C C . THR A 1 93 ? 4.898 18.25 19.547 1 97.31 93 THR A C 1
ATOM 713 O O . THR A 1 93 ? 5.742 19.141 19.484 1 97.31 93 THR A O 1
ATOM 716 N N . VAL A 1 94 ? 4.082 18.031 18.609 1 98.56 94 VAL A N 1
ATOM 717 C CA . VAL A 1 94 ? 4.055 18.828 17.391 1 98.56 94 VAL A CA 1
ATOM 718 C C . VAL A 1 94 ? 3.066 19.984 17.562 1 98.56 94 VAL A C 1
ATOM 720 O O . VAL A 1 94 ? 1.904 19.766 17.906 1 98.56 94 VAL A O 1
ATOM 723 N N . PRO A 1 95 ? 3.502 21.219 17.328 1 98.69 95 PRO A N 1
ATOM 724 C CA . PRO A 1 95 ? 2.555 22.344 17.391 1 98.69 95 PRO A CA 1
ATOM 725 C C . PRO A 1 95 ? 1.371 22.156 16.438 1 98.69 95 PRO A C 1
ATOM 727 O O . PRO A 1 95 ? 1.54 21.672 15.312 1 98.69 95 PRO A O 1
ATOM 730 N N . LYS A 1 96 ? 0.239 22.594 16.828 1 98.56 96 LYS A N 1
ATOM 731 C CA . LYS A 1 96 ? -1 22.359 16.094 1 98.56 96 LYS A CA 1
ATOM 732 C C . LYS A 1 96 ? -1.016 23.125 14.781 1 98.56 96 LYS A C 1
ATOM 734 O O . LYS A 1 96 ? -1.729 22.75 13.852 1 98.56 96 LYS A O 1
ATOM 739 N N . ASN A 1 97 ? -0.198 24.141 14.688 1 98.56 97 ASN A N 1
ATOM 740 C CA . ASN A 1 97 ? -0.162 24.938 13.469 1 98.56 97 ASN A CA 1
ATOM 741 C C . ASN A 1 97 ? 1.024 24.562 12.586 1 98.56 97 ASN A C 1
ATOM 743 O O . ASN A 1 97 ? 1.283 25.219 11.57 1 98.56 97 ASN A O 1
ATOM 747 N N . LYS A 1 98 ? 1.864 23.562 13 1 98.75 98 LYS A N 1
ATOM 748 C CA . LYS A 1 98 ? 3.004 23.094 12.211 1 98.75 98 LYS A CA 1
ATOM 749 C C . LYS A 1 98 ? 2.568 22.672 10.812 1 98.75 98 LYS A C 1
ATOM 751 O O . LYS A 1 98 ? 1.538 22.016 10.648 1 98.75 98 LYS A O 1
ATOM 756 N N . SER A 1 99 ? 3.367 23.031 9.766 1 98.88 99 SER A N 1
ATOM 757 C CA . SER A 1 99 ? 3.133 22.531 8.414 1 98.88 99 SER A CA 1
ATOM 758 C C . SER A 1 99 ? 3.4 21.031 8.336 1 98.88 99 SER A C 1
ATOM 760 O O . SER A 1 99 ? 4.52 20.578 8.586 1 98.88 99 SER A O 1
ATOM 762 N N . ILE A 1 100 ? 2.305 20.281 8 1 98.94 100 ILE A N 1
ATOM 763 C CA . ILE A 1 100 ? 2.398 18.828 7.953 1 98.94 100 ILE A CA 1
ATOM 764 C C . ILE A 1 100 ? 1.846 18.312 6.629 1 98.94 100 ILE A C 1
ATOM 766 O O . ILE A 1 100 ? 0.812 18.781 6.152 1 98.94 100 ILE A O 1
ATOM 770 N N . VAL A 1 101 ? 2.551 17.406 6 1 98.94 101 VAL A N 1
ATOM 771 C CA . VAL A 1 101 ? 2.043 16.641 4.871 1 98.94 101 VAL A CA 1
ATOM 772 C C . VAL A 1 101 ? 2.059 15.148 5.215 1 98.94 101 VAL A C 1
ATOM 774 O O . VAL A 1 101 ? 3.057 14.633 5.723 1 98.94 101 VAL A O 1
ATOM 777 N N . ILE A 1 102 ? 0.912 14.484 5.035 1 98.94 102 ILE A N 1
ATOM 778 C CA . ILE A 1 102 ? 0.874 13.031 5.176 1 98.94 102 ILE A CA 1
ATOM 779 C C . ILE A 1 102 ? 0.636 12.391 3.811 1 98.94 102 ILE A C 1
ATOM 781 O O . ILE A 1 102 ? 0.065 13.016 2.914 1 98.94 102 ILE A O 1
ATOM 785 N N . TYR A 1 103 ? 1.137 11.109 3.615 1 98.88 103 TYR A N 1
ATOM 786 C CA . TYR A 1 103 ? 0.915 10.398 2.357 1 98.88 103 TYR A CA 1
ATOM 787 C C . TYR A 1 103 ? 1.001 8.891 2.555 1 98.88 103 TYR A C 1
ATOM 789 O O . TYR A 1 103 ? 1.577 8.422 3.539 1 98.88 103 TYR A O 1
ATOM 797 N N . CYS A 1 104 ? 0.374 8.227 1.795 1 98.31 104 CYS A N 1
ATOM 798 C CA . CYS A 1 104 ? 0.66 6.828 1.512 1 9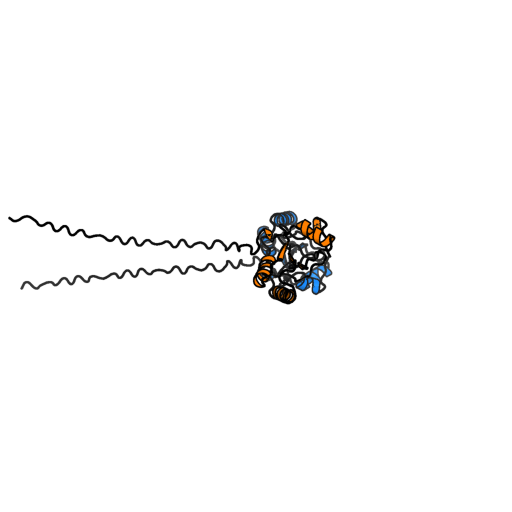8.31 104 CYS A CA 1
ATOM 799 C C . CYS A 1 104 ? 1.039 6.633 0.048 1 98.31 104 CYS A C 1
ATOM 801 O O . CYS A 1 104 ? 2.117 7.051 -0.379 1 98.31 104 CYS A O 1
ATOM 803 N N . GLY A 1 105 ? 0.077 6.152 -0.775 1 96.5 105 GLY A N 1
ATOM 804 C CA . GLY A 1 105 ? 0.352 5.973 -2.191 1 96.5 105 GLY A CA 1
ATOM 805 C C . GLY A 1 105 ? 0.475 4.516 -2.596 1 96.5 105 GLY A C 1
ATOM 806 O O . GLY A 1 105 ? 1.093 4.199 -3.613 1 96.5 105 GLY A O 1
ATOM 807 N N . CYS A 1 106 ? -0.064 3.613 -1.828 1 96.19 106 CYS A N 1
ATOM 808 C CA . CYS A 1 106 ? 0.048 2.189 -2.119 1 96.19 106 CYS A CA 1
ATOM 809 C C . CYS A 1 106 ? -0.981 1.763 -3.16 1 96.19 106 CYS A C 1
ATOM 811 O O . CYS A 1 106 ? -0.915 0.65 -3.686 1 96.19 106 CYS A O 1
ATOM 813 N N . CYS A 1 107 ? -1.889 2.52 -3.479 1 95.25 107 CYS A N 1
ATOM 814 C CA . CYS A 1 107 ? -3.021 2.32 -4.375 1 95.25 107 CYS A CA 1
ATOM 815 C C . CYS A 1 107 ? -3.691 3.648 -4.711 1 95.25 107 CYS A C 1
ATOM 817 O O . CYS A 1 107 ? -3.287 4.695 -4.207 1 95.25 107 CYS A O 1
ATOM 819 N N . PRO A 1 108 ? -4.66 3.605 -5.641 1 94.19 108 PRO A N 1
ATOM 820 C CA . PRO A 1 108 ? -5.375 4.859 -5.875 1 94.19 108 PRO A CA 1
ATOM 821 C C . PRO A 1 108 ? -6.012 5.426 -4.605 1 94.19 108 PRO A C 1
ATOM 823 O O . PRO A 1 108 ? -6.539 4.668 -3.787 1 94.19 108 PRO A O 1
ATOM 826 N N . MET A 1 109 ? -5.93 6.762 -4.516 1 93.94 109 MET A N 1
ATOM 827 C CA . MET A 1 109 ? -6.277 7.473 -3.289 1 93.94 109 MET A CA 1
ATOM 828 C C . MET A 1 109 ? -7.691 7.117 -2.838 1 93.94 109 MET A C 1
ATOM 830 O O . MET A 1 109 ? -7.945 6.961 -1.643 1 93.94 109 MET A O 1
ATOM 834 N N . GLY A 1 110 ? -8.609 6.949 -3.746 1 92.44 110 GLY A N 1
ATOM 835 C CA . GLY A 1 110 ? -10 6.676 -3.414 1 92.44 110 GLY A CA 1
ATOM 836 C C . GLY A 1 110 ? -10.203 5.332 -2.74 1 92.44 110 GLY A C 1
ATOM 837 O O . GLY A 1 110 ? -11.211 5.121 -2.059 1 92.44 110 GLY A O 1
ATOM 838 N N . LYS A 1 111 ? -9.234 4.445 -2.793 1 91.88 111 LYS A N 1
ATOM 839 C CA . LYS A 1 111 ? -9.359 3.076 -2.301 1 91.88 111 LYS A CA 1
ATOM 840 C C . LYS A 1 111 ? -8.406 2.82 -1.136 1 91.88 111 LYS A C 1
ATOM 842 O O . LYS A 1 111 ? -8.391 1.728 -0.566 1 91.88 111 LYS A O 1
ATOM 847 N N . CYS A 1 112 ? -7.648 3.828 -0.804 1 95.56 112 CYS A N 1
ATOM 848 C CA . CYS A 1 112 ? -6.578 3.631 0.167 1 95.56 112 CYS A CA 1
ATOM 849 C C . CYS A 1 112 ? -7.141 3.5 1.578 1 95.56 112 CYS A C 1
ATOM 851 O O . CYS A 1 112 ? -7.859 4.383 2.049 1 95.56 112 CYS A O 1
ATOM 853 N N . PRO A 1 113 ? -6.762 2.479 2.303 1 95.06 113 PRO A N 1
ATOM 854 C CA . PRO A 1 113 ? -7.305 2.316 3.654 1 95.06 113 PRO A CA 1
ATOM 855 C C . PRO A 1 113 ? -6.562 3.156 4.691 1 95.06 113 PRO A C 1
ATOM 857 O O . PRO A 1 113 ? -6.957 3.191 5.859 1 95.06 113 PRO A O 1
ATOM 860 N N . ASN A 1 114 ? -5.477 3.795 4.309 1 97.25 114 ASN A N 1
ATOM 861 C CA . ASN A 1 114 ? -4.562 4.402 5.27 1 97.25 114 ASN A CA 1
ATOM 862 C C . ASN A 1 114 ? -4.844 5.891 5.445 1 97.25 114 ASN A C 1
ATOM 864 O O . ASN A 1 114 ? -4.711 6.426 6.547 1 97.25 114 ASN A O 1
ATOM 868 N N . ILE A 1 115 ? -5.312 6.582 4.418 1 98.06 115 ILE A N 1
ATOM 869 C CA . ILE A 1 115 ? -5.277 8.039 4.441 1 98.06 115 ILE A CA 1
ATOM 870 C C . ILE A 1 115 ? -6.453 8.57 5.254 1 98.06 115 ILE A C 1
ATOM 872 O O . ILE A 1 115 ? -6.32 9.562 5.98 1 98.06 115 ILE A O 1
ATOM 876 N N . ARG A 1 116 ? -7.586 7.949 5.242 1 97.25 116 ARG A N 1
ATOM 877 C CA . ARG A 1 116 ? -8.75 8.477 5.945 1 97.25 116 ARG A CA 1
ATOM 878 C C . ARG A 1 116 ? -8.578 8.375 7.457 1 97.25 116 ARG A C 1
ATOM 880 O O . ARG A 1 116 ? -8.727 9.359 8.172 1 97.25 116 ARG A O 1
ATOM 887 N N . PRO A 1 117 ? -8.172 7.176 7.938 1 97.44 117 PRO A N 1
ATOM 888 C CA . PRO A 1 117 ? -7.988 7.133 9.391 1 97.44 117 PRO A CA 1
ATOM 889 C C . PRO A 1 117 ? -6.902 8.094 9.875 1 97.44 117 PRO A C 1
ATOM 891 O O . PRO A 1 117 ? -7.047 8.711 10.93 1 97.44 117 PRO A O 1
ATOM 894 N N . ALA A 1 118 ? -5.855 8.289 9.141 1 98.69 118 ALA A N 1
ATOM 895 C CA . ALA A 1 118 ? -4.777 9.188 9.539 1 98.69 118 ALA A CA 1
ATOM 896 C C . ALA A 1 118 ? -5.242 10.641 9.531 1 98.69 118 ALA A C 1
ATOM 898 O O . ALA A 1 118 ? -4.996 11.383 10.484 1 98.69 118 ALA A O 1
ATOM 899 N N . PHE A 1 119 ? -5.891 11.031 8.43 1 98.75 119 PHE A N 1
ATOM 900 C CA . PHE A 1 119 ? -6.328 12.422 8.328 1 98.75 119 PHE A CA 1
ATOM 901 C C . PHE A 1 119 ? -7.328 12.758 9.43 1 98.75 119 PHE A C 1
ATOM 903 O O . PHE A 1 119 ? -7.262 13.828 10.023 1 98.75 119 PHE A O 1
ATOM 910 N N . LYS A 1 120 ? -8.234 11.828 9.766 1 98.31 120 LYS A N 1
ATOM 911 C CA . LYS A 1 120 ? -9.211 12.023 10.836 1 98.31 120 LYS A CA 1
ATOM 912 C C . LYS A 1 120 ? -8.516 12.25 12.172 1 98.31 120 LYS A C 1
ATOM 914 O O . LYS A 1 120 ? -8.953 13.078 12.977 1 98.31 120 LYS A O 1
ATOM 919 N N . LEU A 1 121 ? -7.488 11.5 12.383 1 98.62 121 LEU A N 1
ATOM 920 C CA . LEU A 1 121 ? -6.723 11.656 13.609 1 98.62 121 LEU A CA 1
ATOM 921 C C . LEU A 1 121 ? -6.199 13.086 13.742 1 98.62 121 LEU A C 1
ATOM 923 O O . LEU A 1 121 ? -6.254 13.672 14.828 1 98.62 121 LEU A O 1
ATOM 927 N N . PHE A 1 122 ? -5.672 13.703 12.688 1 98.81 122 PHE A N 1
ATOM 928 C CA . PHE A 1 122 ? -5.164 15.07 12.711 1 98.81 122 PHE A CA 1
ATOM 929 C C . PHE A 1 122 ? -6.281 16.062 13.023 1 98.81 122 PHE A C 1
ATOM 931 O O . PHE A 1 122 ? -6.09 17 13.797 1 98.81 122 PHE A O 1
ATOM 938 N N . LEU A 1 123 ? -7.469 15.836 12.414 1 98 123 LEU A N 1
ATOM 939 C CA . LEU A 1 123 ? -8.617 16.703 12.68 1 98 123 LEU A CA 1
ATOM 940 C C . LEU A 1 123 ? -9.047 16.594 14.141 1 98 123 LEU A C 1
ATOM 942 O O . LEU A 1 123 ? -9.289 17.609 14.797 1 98 123 LEU A O 1
ATOM 946 N N . GLU A 1 124 ? -9.094 15.367 14.594 1 97.81 124 GLU A N 1
ATOM 947 C CA . GLU A 1 124 ? -9.484 15.117 15.977 1 97.81 124 GLU A CA 1
ATOM 948 C C . GLU A 1 124 ? -8.523 15.781 16.953 1 97.81 124 GLU A C 1
ATOM 950 O O . GLU A 1 124 ? -8.93 16.234 18.031 1 97.81 124 GLU A O 1
ATOM 955 N N . GLN A 1 125 ? -7.289 15.859 16.547 1 98.12 125 GLN A N 1
ATOM 956 C CA . GLN A 1 125 ? -6.266 16.453 17.406 1 98.12 125 GLN A CA 1
ATOM 957 C C . GLN A 1 125 ? -6.133 17.953 17.156 1 98.12 125 GLN A C 1
ATOM 959 O O . GLN A 1 125 ? -5.254 18.609 17.719 1 98.12 125 GLN A O 1
ATOM 964 N N . LYS A 1 126 ? -6.941 18.5 16.266 1 98.31 126 LYS A N 1
ATOM 965 C CA . LYS A 1 126 ? -7.113 19.922 16.047 1 98.31 126 LYS A CA 1
ATOM 966 C C . LYS A 1 126 ? -5.883 20.531 15.367 1 98.31 126 LYS A C 1
ATOM 968 O O . LYS A 1 126 ? -5.508 21.672 15.648 1 98.31 126 LYS A O 1
ATOM 973 N N . PHE A 1 127 ? -5.199 19.703 14.586 1 98.88 127 PHE A N 1
ATOM 974 C CA . PHE A 1 127 ? -4.184 20.281 13.711 1 98.88 127 PHE A CA 1
ATOM 975 C C . PHE A 1 127 ? -4.82 21.172 12.648 1 98.88 127 PHE A C 1
ATOM 977 O O . PHE A 1 127 ? -5.859 20.812 12.086 1 98.88 127 PHE A O 1
ATOM 984 N N . THR A 1 128 ? -4.184 22.328 12.391 1 98.56 128 THR A N 1
ATOM 985 C CA . THR A 1 128 ? -4.832 23.312 11.531 1 98.56 128 THR A CA 1
ATOM 986 C C . THR A 1 128 ? -4.09 23.438 10.203 1 98.56 128 THR A C 1
ATOM 988 O O . THR A 1 128 ? -4.566 24.109 9.281 1 98.56 128 THR A O 1
ATOM 991 N N . ASN A 1 129 ? -2.891 22.828 10.078 1 98.69 129 ASN A N 1
ATOM 992 C CA . ASN A 1 129 ? -2.049 22.984 8.891 1 98.69 129 ASN A CA 1
ATOM 993 C C . ASN A 1 129 ? -1.556 21.625 8.383 1 98.69 129 ASN A C 1
ATOM 995 O O . ASN A 1 129 ? -0.368 21.469 8.102 1 98.69 129 ASN A O 1
ATOM 999 N N . VAL A 1 130 ? -2.529 20.625 8.32 1 98.88 130 VAL A N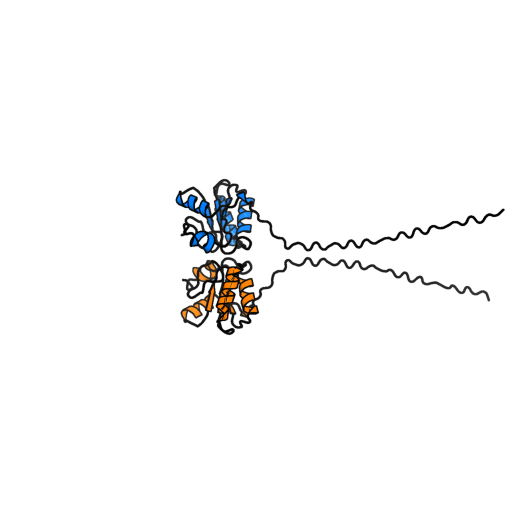 1
ATOM 1000 C CA . VAL A 1 130 ? -2.238 19.312 7.766 1 98.88 130 VAL A CA 1
ATOM 1001 C C . VAL A 1 130 ? -2.801 19.203 6.348 1 98.88 130 VAL A C 1
ATOM 1003 O O . VAL A 1 130 ? -3.912 19.672 6.082 1 98.88 130 VAL A O 1
ATOM 1006 N N . ARG A 1 131 ? -1.96 18.703 5.441 1 98.94 131 ARG A N 1
ATOM 1007 C CA . ARG A 1 131 ? -2.357 18.453 4.059 1 98.94 131 ARG A CA 1
ATOM 1008 C C . ARG A 1 131 ? -2.098 17.016 3.664 1 98.94 131 ARG A C 1
ATOM 1010 O O . ARG A 1 131 ? -1.241 16.344 4.25 1 98.94 131 ARG A O 1
ATOM 1017 N N . LEU A 1 132 ? -2.852 16.594 2.789 1 98.94 132 LEU A N 1
ATOM 1018 C CA . LEU A 1 132 ? -2.703 15.281 2.178 1 98.94 132 LEU A CA 1
ATOM 1019 C C . LEU A 1 132 ? -2.039 15.391 0.809 1 98.94 132 LEU A C 1
ATOM 1021 O O . LEU A 1 132 ? -2.469 16.188 -0.033 1 98.94 132 LEU A O 1
ATOM 1025 N N . LEU A 1 133 ? -0.947 14.641 0.631 1 98.94 133 LEU A N 1
ATOM 1026 C CA . LEU A 1 133 ? -0.32 14.609 -0.686 1 98.94 133 LEU A CA 1
ATOM 1027 C C . LEU A 1 133 ? -1.262 14.008 -1.723 1 98.94 133 LEU A C 1
ATOM 1029 O O . LEU A 1 133 ? -1.808 12.922 -1.513 1 98.94 133 LEU A O 1
ATOM 1033 N N . ASP A 1 134 ? -1.487 14.742 -2.781 1 98.75 134 ASP A N 1
ATOM 1034 C CA . ASP A 1 134 ? -2.406 14.328 -3.838 1 98.75 134 ASP A CA 1
ATOM 1035 C C . ASP A 1 134 ? -1.75 13.312 -4.77 1 98.75 134 ASP A C 1
ATOM 1037 O O . ASP A 1 134 ? -1.09 13.688 -5.738 1 98.75 134 ASP A O 1
ATOM 1041 N N . LEU A 1 135 ? -1.981 12.031 -4.445 1 98.38 135 LEU A N 1
ATOM 1042 C CA . LEU A 1 135 ? -1.493 10.93 -5.262 1 98.38 135 LEU A CA 1
ATOM 1043 C C . LEU A 1 135 ? -2.652 10.164 -5.891 1 98.38 135 LEU A C 1
ATOM 1045 O O . LEU A 1 135 ? -3.08 9.133 -5.363 1 98.38 135 LEU A O 1
ATOM 1049 N N . PRO A 1 136 ? -3.162 10.633 -6.992 1 96.56 136 PRO A N 1
ATOM 1050 C CA . PRO A 1 136 ? -4.355 10 -7.555 1 96.56 136 PRO A CA 1
ATOM 1051 C C . PRO A 1 136 ? -4.121 8.539 -7.941 1 96.56 136 PRO A C 1
ATOM 1053 O O . PRO A 1 136 ? -5.035 7.719 -7.852 1 96.56 136 PRO A O 1
ATOM 1056 N N . ASP A 1 137 ? -2.883 8.18 -8.398 1 95.81 137 ASP A N 1
ATOM 1057 C CA . ASP A 1 137 ? -2.582 6.805 -8.789 1 95.81 137 ASP A CA 1
ATOM 1058 C C . ASP A 1 137 ? -1.863 6.062 -7.664 1 95.81 137 ASP A C 1
ATOM 1060 O O . ASP A 1 137 ? -2.439 5.176 -7.031 1 95.81 137 ASP A O 1
ATOM 1064 N N . ASN A 1 138 ? -0.648 6.461 -7.379 1 97 138 ASN A N 1
ATOM 1065 C CA . ASN A 1 138 ? 0.179 5.902 -6.316 1 97 138 ASN A CA 1
ATOM 1066 C C . ASN A 1 138 ? 1.529 6.605 -6.227 1 97 138 ASN A C 1
ATOM 1068 O O . ASN A 1 138 ? 1.825 7.496 -7.027 1 97 138 ASN A O 1
ATOM 1072 N N . ILE A 1 139 ? 2.375 6.23 -5.27 1 98.19 139 ILE A N 1
ATOM 1073 C CA . ILE A 1 139 ? 3.639 6.898 -4.988 1 98.19 139 ILE A CA 1
ATOM 1074 C C . ILE A 1 139 ? 4.621 6.66 -6.133 1 98.19 139 ILE A C 1
ATOM 1076 O O . ILE A 1 139 ? 5.453 7.516 -6.438 1 98.19 139 ILE A O 1
ATOM 1080 N N . LYS A 1 140 ? 4.582 5.508 -6.801 1 96.25 140 LYS A N 1
ATOM 1081 C CA . LYS A 1 140 ? 5.492 5.219 -7.902 1 96.25 140 LYS A CA 1
ATOM 1082 C C . LYS A 1 140 ? 5.215 6.133 -9.094 1 96.25 140 LYS A C 1
ATOM 1084 O O . LYS A 1 140 ? 6.105 6.84 -9.562 1 96.25 140 LYS A O 1
ATOM 1089 N N . ILE A 1 141 ? 3.975 6.207 -9.523 1 96.62 141 ILE A N 1
ATOM 1090 C CA . ILE A 1 141 ? 3.584 6.938 -10.727 1 96.62 141 ILE A CA 1
ATOM 1091 C C . ILE A 1 141 ? 3.613 8.438 -10.453 1 96.62 141 ILE A C 1
ATOM 1093 O O . ILE A 1 141 ? 4.172 9.211 -11.234 1 96.62 141 ILE A O 1
ATOM 1097 N N . ASP A 1 142 ? 3.072 8.875 -9.305 1 98.56 142 ASP A N 1
ATOM 1098 C CA . ASP A 1 142 ? 2.789 10.289 -9.062 1 98.56 142 ASP A CA 1
ATOM 1099 C C . ASP A 1 142 ? 3.986 10.984 -8.422 1 98.56 142 ASP A C 1
ATOM 1101 O O . ASP A 1 142 ? 4.02 12.219 -8.336 1 98.56 142 ASP A O 1
ATOM 1105 N N . TRP A 1 143 ? 5.094 10.219 -8.023 1 98.81 143 TRP A N 1
ATOM 1106 C CA . TRP A 1 143 ? 6.215 10.844 -7.328 1 98.81 143 TRP A CA 1
ATOM 1107 C C . TRP A 1 143 ? 7.543 10.312 -7.855 1 98.81 143 TRP A C 1
ATOM 1109 O O . TRP A 1 143 ? 8.336 11.062 -8.438 1 98.81 143 TRP A O 1
ATOM 1119 N N . VAL A 1 144 ? 7.734 8.977 -7.73 1 98.12 144 VAL A N 1
ATOM 1120 C CA . VAL A 1 144 ? 9.023 8.367 -8.039 1 98.12 144 VAL A CA 1
ATOM 1121 C C . VAL A 1 144 ? 9.328 8.508 -9.523 1 98.12 144 VAL A C 1
ATOM 1123 O O . VAL A 1 144 ? 10.398 8.977 -9.906 1 98.12 144 VAL A O 1
ATOM 1126 N N . ASP A 1 145 ? 8.352 8.172 -10.367 1 97.69 145 ASP A N 1
ATOM 1127 C CA . ASP A 1 145 ? 8.562 8.203 -11.812 1 97.69 145 ASP A CA 1
ATOM 1128 C C . ASP A 1 145 ? 8.773 9.633 -12.305 1 97.69 145 ASP A C 1
ATOM 1130 O O . ASP A 1 145 ? 9.281 9.852 -13.406 1 97.69 145 ASP A O 1
ATOM 1134 N N . LYS A 1 146 ? 8.359 10.609 -11.531 1 98.5 146 LYS A N 1
ATOM 1135 C CA . LYS A 1 146 ? 8.508 12.016 -11.906 1 98.5 146 LYS A CA 1
ATOM 1136 C C . LYS A 1 146 ? 9.867 12.562 -11.469 1 98.5 146 LYS A C 1
ATOM 1138 O O . LYS A 1 146 ? 10.188 13.719 -11.75 1 98.5 146 LYS A O 1
ATOM 1143 N N . GLY A 1 147 ? 10.625 11.758 -10.727 1 98.5 147 GLY A N 1
ATOM 1144 C CA . GLY A 1 147 ? 11.977 12.148 -10.344 1 98.5 147 GLY A CA 1
ATOM 1145 C C . GLY A 1 147 ? 12.023 12.992 -9.086 1 98.5 147 GLY A C 1
ATOM 1146 O O . GLY A 1 147 ? 13.016 13.672 -8.82 1 98.5 147 GLY A O 1
ATOM 1147 N N . TYR A 1 148 ? 10.938 13.023 -8.336 1 98.75 148 TYR A N 1
ATOM 1148 C CA . TYR A 1 148 ? 10.906 13.805 -7.098 1 98.75 148 TYR A CA 1
ATOM 1149 C C . TYR A 1 148 ? 11.727 13.117 -6.012 1 98.75 148 TYR A C 1
ATOM 1151 O O . TYR A 1 148 ? 12.047 11.93 -6.117 1 98.75 148 TYR A O 1
ATOM 1159 N N . PRO A 1 149 ? 12.156 13.828 -4.977 1 98.5 149 PRO A N 1
ATOM 1160 C CA . PRO A 1 149 ? 13.133 13.336 -4.012 1 98.5 149 PRO A CA 1
ATOM 1161 C C . PRO A 1 149 ? 12.633 12.125 -3.223 1 98.5 149 PRO A C 1
ATOM 1163 O O . PRO A 1 149 ? 11.539 12.164 -2.658 1 98.5 149 PRO A O 1
ATOM 1166 N N . VAL A 1 150 ? 13.477 11.094 -3.189 1 98 150 VAL A N 1
ATOM 1167 C CA . VAL A 1 150 ? 13.203 9.898 -2.398 1 98 150 VAL A CA 1
ATOM 1168 C C . VAL A 1 150 ? 14.391 9.602 -1.489 1 98 150 VAL A C 1
ATOM 1170 O O . VAL A 1 150 ? 15.469 10.172 -1.659 1 98 150 VAL A O 1
ATOM 1173 N N . GLU A 1 151 ? 14.086 8.656 -0.448 1 94.5 151 GLU A N 1
ATOM 1174 C CA . GLU A 1 151 ? 15.172 8.234 0.426 1 94.5 151 GLU A CA 1
ATOM 1175 C C . GLU A 1 151 ? 15.992 7.109 -0.216 1 94.5 151 GLU A C 1
ATOM 1177 O O . GLU A 1 151 ? 15.438 6.25 -0.905 1 94.5 151 GLU A O 1
ATOM 1182 N N . MET B 1 1 ? -96.438 -26.141 20.109 1 25.55 1 MET B N 1
ATOM 1183 C CA . MET B 1 1 ? -95.375 -26.734 19.25 1 25.55 1 MET B CA 1
ATOM 1184 C C . MET B 1 1 ? -94.312 -25.688 18.875 1 25.55 1 MET B C 1
ATOM 1186 O O . MET B 1 1 ? -93.562 -25.906 17.938 1 25.55 1 MET B O 1
ATOM 1190 N N . LEU B 1 2 ? -94.25 -24.438 19.547 1 23.97 2 LEU B N 1
ATOM 1191 C CA . LEU B 1 2 ? -93.688 -23.156 19.125 1 23.97 2 LEU B CA 1
ATOM 1192 C C . LEU B 1 2 ? -92.188 -23.156 19.312 1 23.97 2 LEU B C 1
ATOM 1194 O O . LEU B 1 2 ? -91.688 -22.547 20.25 1 23.97 2 LEU B O 1
ATOM 1198 N N . LYS B 1 3 ? -91.5 -24.359 19.5 1 32.06 3 LYS B N 1
ATOM 1199 C CA . LYS B 1 3 ? -90.125 -24.266 19.906 1 32.06 3 LYS B CA 1
ATOM 1200 C C . LYS B 1 3 ? -89.312 -23.422 18.922 1 32.06 3 LYS B C 1
ATOM 1202 O O . LYS B 1 3 ? -89.562 -23.469 17.719 1 32.06 3 LYS B O 1
ATOM 1207 N N . ASN B 1 4 ? -88.5 -22.328 19.453 1 27.97 4 ASN B N 1
ATOM 1208 C CA . ASN B 1 4 ? -87.562 -21.219 19.25 1 27.97 4 ASN B CA 1
ATOM 1209 C C . ASN B 1 4 ? -86.312 -21.656 18.5 1 27.97 4 ASN B C 1
ATOM 1211 O O . ASN B 1 4 ? -85.5 -22.469 19 1 27.97 4 ASN B O 1
ATOM 1215 N N . ILE B 1 5 ? -86.375 -22 17.188 1 32.31 5 ILE B N 1
ATOM 1216 C CA . ILE B 1 5 ? -85.188 -22.391 16.375 1 32.31 5 ILE B CA 1
ATOM 1217 C C . ILE B 1 5 ? -84.188 -21.266 16.344 1 32.31 5 ILE B C 1
ATOM 1219 O O . ILE B 1 5 ? -84.438 -20.172 15.836 1 32.31 5 ILE B O 1
ATOM 1223 N N . LEU B 1 6 ? -83.438 -21.031 17.547 1 30.14 6 LEU B N 1
ATOM 1224 C CA . LEU B 1 6 ? -82.375 -20.062 17.797 1 30.14 6 LEU B CA 1
ATOM 1225 C C . LEU B 1 6 ? -81.25 -20.219 16.797 1 30.14 6 LEU B C 1
ATOM 1227 O O . LEU B 1 6 ? -80.625 -21.281 16.719 1 30.14 6 LEU B O 1
ATOM 1231 N N . PHE B 1 7 ? -81.375 -19.75 15.516 1 30.84 7 PHE B N 1
ATOM 1232 C CA . PHE B 1 7 ? -80.375 -19.734 14.477 1 30.84 7 PHE B CA 1
ATOM 1233 C C . PHE B 1 7 ? -79.125 -18.938 14.938 1 30.84 7 PHE B C 1
ATOM 1235 O O . PHE B 1 7 ? -79.25 -17.719 15.133 1 30.84 7 PHE B O 1
ATOM 1242 N N . ARG B 1 8 ? -78.312 -19.391 15.883 1 32.56 8 ARG B N 1
ATOM 1243 C CA . ARG B 1 8 ? -77.125 -18.719 16.297 1 32.56 8 ARG B CA 1
ATOM 1244 C C . ARG B 1 8 ? -76.125 -18.516 15.117 1 32.56 8 ARG B C 1
ATOM 1246 O O . ARG B 1 8 ? -75.812 -19.469 14.438 1 32.56 8 ARG B O 1
ATOM 1253 N N . THR B 1 9 ? -76.375 -17.469 14.266 1 33.97 9 THR B N 1
ATOM 1254 C CA . THR B 1 9 ? -75.438 -17.031 13.219 1 33.97 9 THR B CA 1
ATOM 1255 C C . THR B 1 9 ? -74.062 -16.781 13.789 1 33.97 9 THR B C 1
ATOM 1257 O O . THR B 1 9 ? -73.875 -16 14.727 1 33.97 9 THR B O 1
ATOM 1260 N N . ALA B 1 10 ? -73.188 -17.797 13.984 1 31.22 10 ALA B N 1
ATOM 1261 C CA . ALA B 1 10 ? -71.812 -17.734 14.367 1 31.22 10 ALA B CA 1
ATOM 1262 C C . ALA B 1 10 ? -71 -16.828 13.406 1 31.22 10 ALA B C 1
ATOM 1264 O O . ALA B 1 10 ? -71 -17.062 12.195 1 31.22 10 ALA B O 1
ATOM 1265 N N . ILE B 1 11 ? -71.125 -15.469 13.539 1 33.84 11 ILE B N 1
ATOM 1266 C CA . ILE B 1 11 ? -70.312 -14.5 12.805 1 33.84 11 ILE B CA 1
ATOM 1267 C C . ILE B 1 11 ? -68.812 -14.828 12.977 1 33.84 11 ILE B C 1
ATOM 1269 O O . ILE B 1 11 ? -68.312 -14.859 14.102 1 33.84 11 ILE B O 1
ATOM 1273 N N . MET B 1 12 ? -68.312 -15.75 12.164 1 30.44 12 MET B N 1
ATOM 1274 C CA . MET B 1 12 ? -66.875 -16.031 12.07 1 30.44 12 MET B CA 1
ATOM 1275 C C . MET B 1 12 ? -66.062 -14.75 11.789 1 30.44 12 MET B C 1
ATOM 1277 O O . MET B 1 12 ? -66.312 -14.109 10.758 1 30.44 12 MET B O 1
ATOM 1281 N N . LEU B 1 13 ? -65.938 -13.859 12.812 1 32.94 13 LEU B N 1
ATOM 1282 C CA . LEU B 1 13 ? -65 -12.719 12.703 1 32.94 13 LEU B CA 1
ATOM 1283 C C . LEU B 1 13 ? -63.625 -13.156 12.211 1 32.94 13 LEU B C 1
ATOM 1285 O O . LEU B 1 13 ? -62.969 -13.945 12.867 1 32.94 13 LEU B O 1
ATOM 1289 N N . LEU B 1 14 ? -63.531 -13.352 10.883 1 33.69 14 LEU B N 1
ATOM 1290 C CA . LEU B 1 14 ? -62.219 -13.547 10.281 1 33.69 14 LEU B CA 1
ATOM 1291 C C . LEU B 1 14 ? -61.281 -12.391 10.625 1 33.69 14 LEU B C 1
ATOM 1293 O O . LEU B 1 14 ? -61.531 -11.25 10.242 1 33.69 14 LEU B O 1
ATOM 1297 N N . LEU B 1 15 ? -60.875 -12.367 11.922 1 35.28 15 LEU B N 1
ATOM 1298 C CA . LEU B 1 15 ? -59.812 -11.438 12.273 1 35.28 15 LEU B CA 1
ATOM 1299 C C . LEU B 1 15 ? -58.625 -11.578 11.305 1 35.28 15 LEU B C 1
ATOM 1301 O O . LEU B 1 15 ? -58.031 -12.648 11.188 1 35.28 15 LEU B O 1
ATOM 1305 N N . PHE B 1 16 ? -58.781 -10.945 10.141 1 39.09 16 PHE B N 1
ATOM 1306 C CA . PHE B 1 16 ? -57.625 -10.766 9.281 1 39.09 16 PHE B CA 1
ATOM 1307 C C . PHE B 1 16 ? -56.469 -10.117 10.039 1 39.09 16 PHE B C 1
ATOM 1309 O O . PHE B 1 16 ? -56.562 -8.953 10.445 1 39.09 16 PHE B O 1
ATOM 1316 N N . THR B 1 17 ? -55.875 -10.852 10.938 1 39.81 17 THR B N 1
ATOM 1317 C CA . THR B 1 17 ? -54.625 -10.305 11.461 1 39.81 17 THR B CA 1
ATOM 1318 C C . THR B 1 17 ? -53.656 -9.969 10.328 1 39.81 17 THR B C 1
ATOM 1320 O O . THR B 1 17 ? -53.312 -10.82 9.508 1 39.81 17 THR B O 1
ATOM 1323 N N . ALA B 1 18 ? -53.875 -8.797 9.688 1 39.78 18 ALA B N 1
ATOM 1324 C CA . ALA B 1 18 ? -52.812 -8.266 8.852 1 39.78 18 ALA B CA 1
ATOM 1325 C C . ALA B 1 18 ? -51.438 -8.453 9.531 1 39.78 18 ALA B C 1
ATOM 1327 O O . ALA B 1 18 ? -51.188 -7.863 10.586 1 39.78 18 ALA B O 1
ATOM 1328 N N . GLY B 1 19 ? -50.969 -9.664 9.5 1 36.81 19 GLY B N 1
ATOM 1329 C CA . GLY B 1 19 ? -49.594 -9.82 9.883 1 36.81 19 GLY B CA 1
ATOM 1330 C C . GLY B 1 19 ? -48.688 -8.797 9.227 1 36.81 19 GLY B C 1
ATOM 1331 O O . GLY B 1 19 ? -48.594 -8.727 7.996 1 36.81 19 GLY B O 1
ATOM 1332 N N . VAL B 1 20 ? -48.719 -7.535 9.758 1 45.16 20 VAL B N 1
ATOM 1333 C CA . VAL B 1 20 ? -47.594 -6.66 9.359 1 45.16 20 VAL B CA 1
ATOM 1334 C C . VAL B 1 20 ? -46.281 -7.434 9.375 1 45.16 20 VAL B C 1
ATOM 1336 O O . VAL B 1 20 ? -45.812 -7.844 10.438 1 45.16 20 VAL B O 1
ATOM 1339 N N . THR B 1 21 ? -46.094 -8.266 8.383 1 44.34 21 THR B N 1
ATOM 1340 C CA . THR B 1 21 ? -44.719 -8.719 8.227 1 44.34 21 THR B CA 1
ATOM 1341 C C . THR B 1 21 ? -43.75 -7.539 8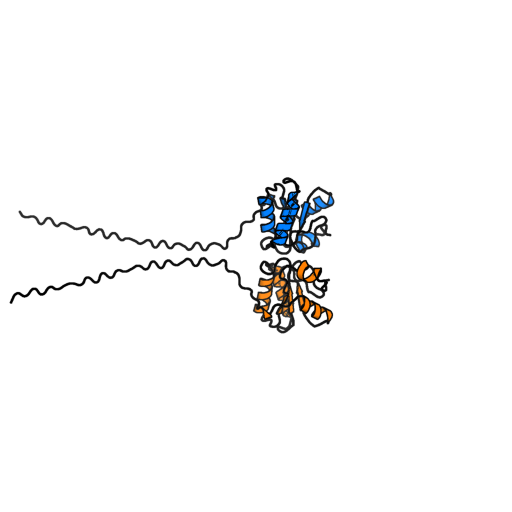.297 1 44.34 21 THR B C 1
ATOM 1343 O O . THR B 1 21 ? -43.781 -6.641 7.457 1 44.34 21 THR B O 1
ATOM 1346 N N . ALA B 1 22 ? -43.531 -7.066 9.477 1 38.25 22 ALA B N 1
ATOM 1347 C CA . ALA B 1 22 ? -42.344 -6.246 9.508 1 38.25 22 ALA B CA 1
ATOM 1348 C C . ALA B 1 22 ? -41.219 -6.895 8.711 1 38.25 22 ALA B C 1
ATOM 1350 O O . ALA B 1 22 ? -40.719 -7.969 9.062 1 38.25 22 ALA B O 1
ATOM 1351 N N . ALA B 1 23 ? -41.25 -6.652 7.422 1 37.66 23 ALA B N 1
ATOM 1352 C CA . ALA B 1 23 ? -39.969 -6.91 6.789 1 37.66 23 ALA B CA 1
ATOM 1353 C C . ALA B 1 23 ? -38.812 -6.379 7.641 1 37.66 23 ALA B C 1
ATOM 1355 O O . ALA B 1 23 ? -38.719 -5.176 7.895 1 37.66 23 ALA B O 1
ATOM 1356 N N . TYR B 1 24 ? -38.469 -7.082 8.75 1 38.81 24 TYR B N 1
ATOM 1357 C CA . TYR B 1 24 ? -37.125 -6.754 9.25 1 38.81 24 TYR B CA 1
ATOM 1358 C C . TYR B 1 24 ? -36.219 -6.332 8.109 1 38.81 24 TYR B C 1
ATOM 1360 O O . TYR B 1 24 ? -36.031 -7.07 7.133 1 38.81 24 TYR B O 1
ATOM 1368 N N . ALA B 1 25 ? -36.156 -5.07 7.859 1 38.47 25 ALA B N 1
ATOM 1369 C CA . ALA B 1 25 ? -35.031 -4.633 7.051 1 38.47 25 ALA B CA 1
ATOM 1370 C C . ALA B 1 25 ? -33.781 -5.414 7.402 1 38.47 25 ALA B C 1
ATOM 1372 O O . ALA B 1 25 ? -33.312 -5.371 8.547 1 38.47 25 ALA B O 1
ATOM 1373 N N . GLN B 1 26 ? -33.594 -6.59 6.867 1 34.53 26 GLN B N 1
ATOM 1374 C CA . GLN B 1 26 ? -32.25 -7.109 6.988 1 34.53 26 GLN B CA 1
ATOM 1375 C C . GLN B 1 26 ? -31.219 -6 6.828 1 34.53 26 GLN B C 1
ATOM 1377 O O . GLN B 1 26 ? -31.125 -5.379 5.766 1 34.53 26 GLN B O 1
ATOM 1382 N N . THR B 1 27 ? -31.094 -5.195 7.789 1 36.88 27 THR B N 1
ATOM 1383 C CA . THR B 1 27 ? -29.859 -4.414 7.688 1 36.88 27 THR B CA 1
ATOM 1384 C C . THR B 1 27 ? -28.781 -5.211 6.973 1 36.88 27 THR B C 1
ATOM 1386 O O . THR B 1 27 ? -28.438 -6.316 7.395 1 36.88 27 THR B O 1
ATOM 1389 N N . SER B 1 28 ? -28.812 -5.195 5.625 1 37.44 28 SER B N 1
ATOM 1390 C CA . SER B 1 28 ? -27.625 -5.738 4.973 1 37.44 28 SER B CA 1
ATOM 1391 C C . SER B 1 28 ? -26.391 -5.551 5.84 1 37.44 28 SER B C 1
ATOM 1393 O O . SER B 1 28 ? -26.109 -4.445 6.301 1 37.44 28 SER B O 1
ATOM 1395 N N . LYS B 1 29 ? -26.141 -6.422 6.73 1 39.28 29 LYS B N 1
ATOM 1396 C CA . LYS B 1 29 ? -24.797 -6.422 7.309 1 39.28 29 LYS B CA 1
ATOM 1397 C C . LYS B 1 29 ? -23.797 -5.734 6.379 1 39.28 29 LYS B C 1
ATOM 1399 O O . LYS B 1 29 ? -23.938 -5.816 5.156 1 39.28 29 LYS B O 1
ATOM 1404 N N . PRO B 1 30 ? -23.25 -4.738 6.691 1 39.09 30 PRO B N 1
ATOM 1405 C CA . PRO B 1 30 ? -22.172 -4.34 5.785 1 39.09 30 PRO B CA 1
ATOM 1406 C C . PRO B 1 30 ? -21.547 -5.52 5.039 1 39.09 30 PRO B C 1
ATOM 1408 O O . PRO B 1 30 ? -21.281 -6.559 5.645 1 39.09 30 PRO B O 1
ATOM 1411 N N . PHE B 1 31 ? -21.859 -5.906 3.879 1 39.56 31 PHE B N 1
ATOM 1412 C CA . PHE B 1 31 ? -21.359 -7.02 3.084 1 39.56 31 PHE B CA 1
ATOM 1413 C C . PHE B 1 31 ? -19.922 -7.344 3.459 1 39.56 31 PHE B C 1
ATOM 1415 O O . PHE B 1 31 ? -19.016 -6.547 3.203 1 39.56 31 PHE B O 1
ATOM 1422 N N . LEU B 1 32 ? -19.516 -7.711 4.648 1 49.44 32 LEU B N 1
ATOM 1423 C CA . LEU B 1 32 ? -18.234 -8.367 4.859 1 49.44 32 LEU B CA 1
ATOM 1424 C C . LEU B 1 32 ? -17.797 -9.109 3.605 1 49.44 32 LEU B C 1
ATOM 1426 O O . LEU B 1 32 ? -18.375 -10.133 3.244 1 49.44 32 L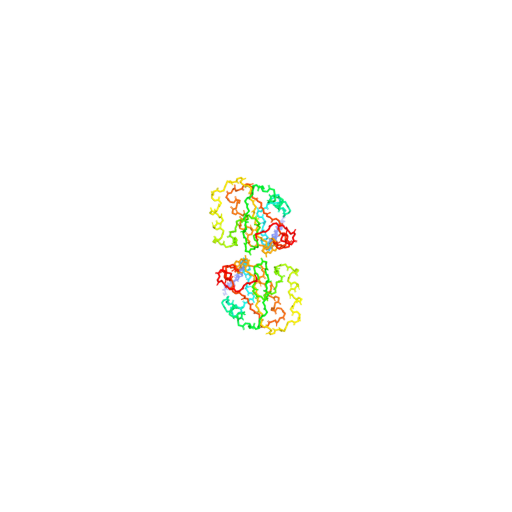EU B O 1
ATOM 1430 N N . GLN B 1 33 ? -17.438 -8.375 2.703 1 61.06 33 GLN B N 1
ATOM 1431 C CA . GLN B 1 33 ? -17.016 -9.047 1.479 1 61.06 33 GLN B CA 1
ATOM 1432 C C . GLN B 1 33 ? -16.234 -10.32 1.79 1 61.06 33 GLN B C 1
ATOM 1434 O O . GLN B 1 33 ? -15.281 -10.289 2.58 1 61.06 33 GLN B O 1
ATOM 1439 N N . SER B 1 34 ? -16.719 -11.484 1.719 1 82.56 34 SER B N 1
ATOM 1440 C CA . SER B 1 34 ? -16.094 -12.789 1.892 1 82.56 34 SER B CA 1
ATOM 1441 C C . SER B 1 34 ? -14.805 -12.891 1.086 1 82.56 34 SER B C 1
ATOM 1443 O O . SER B 1 34 ? -14.68 -12.289 0.019 1 82.56 34 SER B O 1
ATOM 1445 N N . ASN B 1 35 ? -13.766 -13.43 1.673 1 93.62 35 ASN B N 1
ATOM 1446 C CA . ASN B 1 35 ? -12.492 -13.68 1.004 1 93.62 35 ASN B CA 1
ATOM 1447 C C . ASN B 1 35 ? -12.648 -14.656 -0.159 1 93.62 35 ASN B C 1
ATOM 1449 O O . ASN B 1 35 ? -13.25 -15.719 -0.005 1 93.62 35 ASN B O 1
ATOM 1453 N N . PRO B 1 36 ? -12.188 -14.289 -1.307 1 96.88 36 PRO B N 1
ATOM 1454 C CA . PRO B 1 36 ? -12.32 -15.195 -2.447 1 96.88 36 PRO B CA 1
ATOM 1455 C C . PRO B 1 36 ? -11.352 -16.375 -2.381 1 96.88 36 PRO B C 1
ATOM 1457 O O . PRO B 1 36 ? -11.398 -17.266 -3.24 1 96.88 36 PRO B O 1
ATOM 1460 N N . TRP B 1 37 ? -10.445 -16.375 -1.456 1 97.44 37 TRP B N 1
ATOM 1461 C CA . TRP B 1 37 ? -9.523 -17.5 -1.3 1 97.44 37 TRP B CA 1
ATOM 1462 C C . TRP B 1 37 ? -9.961 -18.406 -0.151 1 97.44 37 TRP B C 1
ATOM 1464 O O . TRP B 1 37 ? -10.68 -17.969 0.75 1 97.44 37 TRP B O 1
ATOM 1474 N N . LYS B 1 38 ? -9.516 -19.625 -0.279 1 96.62 38 LYS B N 1
ATOM 1475 C CA . LYS B 1 38 ? -9.648 -20.578 0.823 1 96.62 38 LYS B CA 1
ATOM 1476 C C . LYS B 1 38 ? -8.398 -20.594 1.698 1 96.62 38 LYS B C 1
ATOM 1478 O O . LYS B 1 38 ? -7.336 -20.141 1.271 1 96.62 38 LYS B O 1
ATOM 1483 N N . GLU B 1 39 ? -8.547 -21.141 2.883 1 96.25 39 GLU B N 1
ATOM 1484 C CA . GLU B 1 39 ? -7.441 -21.188 3.836 1 96.25 39 GLU B CA 1
ATOM 1485 C C . GLU B 1 39 ? -6.258 -21.969 3.264 1 96.25 39 GLU B C 1
ATOM 1487 O O . GLU B 1 39 ? -5.102 -21.625 3.514 1 96.25 39 GLU B O 1
ATOM 1492 N N . ASP B 1 40 ? -6.531 -23.016 2.508 1 97.44 40 ASP B N 1
ATOM 1493 C CA . ASP B 1 40 ? -5.469 -23.859 1.97 1 97.44 40 ASP B CA 1
ATOM 1494 C C . ASP B 1 40 ? -4.793 -23.188 0.773 1 97.44 40 ASP B C 1
ATOM 1496 O O . ASP B 1 40 ? -3.824 -23.734 0.227 1 97.44 40 ASP B O 1
ATOM 1500 N N . GLN B 1 41 ? -5.277 -21.984 0.371 1 98.56 41 GLN B N 1
ATOM 1501 C CA . GLN B 1 41 ? -4.672 -21.219 -0.716 1 98.56 41 GLN B CA 1
ATOM 1502 C C . GLN B 1 41 ? -3.771 -20.109 -0.178 1 98.56 41 GLN B C 1
ATOM 1504 O O . GLN B 1 41 ? -3.258 -19.297 -0.944 1 98.56 41 GLN B O 1
ATOM 1509 N N . LEU B 1 42 ? -3.613 -20.141 1.13 1 98.75 42 LEU B N 1
ATOM 1510 C CA . LEU B 1 42 ? -2.635 -19.25 1.745 1 98.75 42 LEU B CA 1
ATOM 1511 C C . LEU B 1 42 ? -1.271 -19.922 1.844 1 98.75 42 LEU B C 1
ATOM 1513 O O . LEU B 1 42 ? -1.187 -21.109 2.145 1 98.75 42 LEU B O 1
ATOM 1517 N N . ILE B 1 43 ? -0.209 -19.109 1.506 1 98.94 43 ILE B N 1
ATOM 1518 C CA . ILE B 1 43 ? 1.145 -19.625 1.701 1 98.94 43 ILE B CA 1
ATOM 1519 C C . ILE B 1 43 ? 1.889 -18.75 2.701 1 98.94 43 ILE B C 1
ATOM 1521 O O . ILE B 1 43 ? 1.831 -17.516 2.619 1 98.94 43 ILE B O 1
ATOM 1525 N N . GLU B 1 44 ? 2.559 -19.422 3.648 1 98.88 44 GLU B N 1
ATOM 1526 C CA . GLU B 1 44 ? 3.326 -18.719 4.664 1 98.88 44 GLU B CA 1
ATOM 1527 C C . GLU B 1 44 ? 4.586 -18.094 4.07 1 98.88 44 GLU B C 1
ATOM 1529 O O . GLU B 1 44 ? 5.227 -18.688 3.199 1 98.88 44 GLU B O 1
ATOM 1534 N N . PRO B 1 45 ? 5.016 -16.984 4.609 1 98.94 45 PRO B N 1
ATOM 1535 C CA . PRO B 1 45 ? 6.238 -16.328 4.133 1 98.94 45 PRO B CA 1
ATOM 1536 C C . PRO B 1 45 ? 7.453 -17.266 4.176 1 98.94 45 PRO B C 1
ATOM 1538 O O . PRO B 1 45 ? 8.227 -17.312 3.213 1 98.94 45 PRO B O 1
ATOM 1541 N N . ALA B 1 46 ? 7.605 -18 5.23 1 98.94 46 ALA B N 1
ATOM 1542 C CA . ALA B 1 46 ? 8.75 -18.891 5.359 1 98.94 46 ALA B CA 1
ATOM 1543 C C . ALA B 1 46 ? 8.75 -19.938 4.254 1 98.94 46 ALA B C 1
ATOM 1545 O O . ALA B 1 46 ? 9.812 -20.312 3.732 1 98.94 46 ALA B O 1
ATOM 1546 N N . ALA B 1 47 ? 7.617 -20.422 3.932 1 98.94 47 ALA B N 1
ATOM 1547 C CA . ALA B 1 47 ? 7.492 -21.438 2.887 1 98.94 47 ALA B CA 1
ATOM 1548 C C . ALA B 1 47 ? 7.883 -20.875 1.524 1 98.94 47 ALA B C 1
ATOM 1550 O O . ALA B 1 47 ? 8.633 -21.5 0.776 1 98.94 47 ALA B O 1
ATOM 1551 N N . LEU B 1 48 ? 7.387 -19.641 1.157 1 98.94 48 LEU B N 1
ATOM 1552 C CA . LEU B 1 48 ? 7.762 -19.031 -0.113 1 98.94 48 LEU B CA 1
ATOM 1553 C C . LEU B 1 48 ? 9.25 -18.703 -0.144 1 98.94 48 LEU B C 1
ATOM 1555 O O . LEU B 1 48 ? 9.914 -18.906 -1.164 1 98.94 48 LEU B O 1
ATOM 1559 N N . ALA B 1 49 ? 9.773 -18.266 0.976 1 98.94 49 ALA B N 1
ATOM 1560 C CA . ALA B 1 49 ? 11.195 -17.969 1.056 1 98.94 49 ALA B CA 1
ATOM 1561 C C . ALA B 1 49 ? 12.039 -19.203 0.781 1 98.94 49 ALA B C 1
ATOM 1563 O O . ALA B 1 49 ? 13.047 -19.141 0.073 1 98.94 49 ALA B O 1
ATOM 1564 N N . ALA B 1 50 ? 11.609 -20.297 1.33 1 98.81 50 ALA B N 1
ATOM 1565 C CA . ALA B 1 50 ? 12.305 -21.562 1.105 1 98.81 50 ALA B CA 1
ATOM 1566 C C . ALA B 1 50 ? 12.25 -21.969 -0.366 1 98.81 50 ALA B C 1
ATOM 1568 O O . ALA B 1 50 ? 13.25 -22.422 -0.928 1 98.81 50 ALA B O 1
ATOM 1569 N N . MET B 1 51 ? 11.125 -21.781 -0.959 1 98.75 51 MET B N 1
ATOM 1570 C CA . MET B 1 51 ? 10.977 -22.109 -2.375 1 98.75 51 MET B CA 1
ATOM 1571 C C . MET B 1 51 ? 11.938 -21.297 -3.227 1 98.75 51 MET B C 1
ATOM 1573 O O . MET B 1 51 ? 12.555 -21.812 -4.156 1 98.75 51 MET B O 1
ATOM 1577 N N . ILE B 1 52 ? 12.047 -20 -2.936 1 98.69 52 ILE B N 1
ATOM 1578 C CA . ILE B 1 52 ? 12.922 -19.094 -3.668 1 98.69 52 ILE B CA 1
ATOM 1579 C C . ILE B 1 52 ? 14.375 -19.531 -3.502 1 98.69 52 ILE B C 1
ATOM 1581 O O . ILE B 1 52 ? 15.125 -19.609 -4.477 1 98.69 52 ILE B O 1
ATOM 1585 N N . SER B 1 53 ? 14.734 -19.875 -2.279 1 97.94 53 SER B N 1
ATOM 1586 C CA . SER B 1 53 ? 16.109 -20.281 -1.98 1 97.94 53 SER B CA 1
ATOM 1587 C C . SER B 1 53 ? 16.469 -21.578 -2.699 1 97.94 53 SER B C 1
ATOM 1589 O O . SER B 1 53 ? 17.609 -21.75 -3.121 1 97.94 53 SER B O 1
ATOM 1591 N N . LYS B 1 54 ? 15.523 -22.438 -2.838 1 98.25 54 LYS B N 1
ATOM 1592 C CA . LYS B 1 54 ? 15.742 -23.734 -3.484 1 98.25 54 LYS B CA 1
ATOM 1593 C C . LYS B 1 54 ? 15.547 -23.625 -4.996 1 98.25 54 LYS B C 1
ATOM 1595 O O . LYS B 1 54 ? 15.617 -24.641 -5.707 1 98.25 54 LYS B O 1
ATOM 1600 N N . LYS B 1 55 ? 15.258 -22.422 -5.488 1 97.75 55 LYS B N 1
ATOM 1601 C CA . LYS B 1 55 ? 15.062 -22.141 -6.906 1 97.75 55 LYS B CA 1
ATOM 1602 C C . LYS B 1 55 ? 13.953 -23.016 -7.492 1 97.75 55 LYS B C 1
ATOM 1604 O O . LYS B 1 55 ? 14.078 -23.531 -8.602 1 97.75 55 LYS B O 1
ATOM 1609 N N . GLU B 1 56 ? 12.961 -23.234 -6.602 1 97.75 56 GLU B N 1
ATOM 1610 C CA . GLU B 1 56 ? 11.781 -23.938 -7.102 1 97.75 56 GLU B CA 1
ATOM 1611 C C . GLU B 1 56 ? 11.016 -23.094 -8.117 1 97.75 56 GLU B C 1
ATOM 1613 O O . GLU B 1 56 ? 11.039 -21.859 -8.047 1 97.75 56 GLU B O 1
ATOM 1618 N N . GLU B 1 57 ? 10.398 -23.766 -9.016 1 97.62 57 GLU B N 1
ATOM 1619 C CA . GLU B 1 57 ? 9.641 -23.062 -10.047 1 97.62 57 GLU B CA 1
ATOM 1620 C C . GLU B 1 57 ? 8.344 -22.484 -9.484 1 97.62 57 GLU B C 1
ATOM 1622 O O . GLU B 1 57 ? 7.434 -23.234 -9.117 1 97.62 57 GLU B O 1
ATOM 1627 N N . VAL B 1 58 ? 8.281 -21.219 -9.367 1 98.69 58 VAL B N 1
ATOM 1628 C CA . VAL B 1 58 ? 7.102 -20.484 -8.914 1 98.69 58 VAL B CA 1
ATOM 1629 C C . VAL B 1 58 ? 7.09 -19.094 -9.539 1 98.69 58 VAL B C 1
ATOM 1631 O O . VAL B 1 58 ? 8.125 -18.438 -9.617 1 98.69 58 VAL B O 1
ATOM 1634 N N . LYS B 1 59 ? 5.953 -18.75 -10.125 1 98.75 59 LYS B N 1
ATOM 1635 C CA . LYS B 1 59 ? 5.773 -17.375 -10.578 1 98.75 59 LYS B CA 1
ATOM 1636 C C . LYS B 1 59 ? 5.199 -16.5 -9.469 1 98.75 59 LYS B C 1
ATOM 1638 O O . LYS B 1 59 ? 4.168 -16.828 -8.883 1 98.75 59 LYS B O 1
ATOM 1643 N N . ILE B 1 60 ? 5.906 -15.461 -9.172 1 98.94 60 ILE B N 1
ATOM 1644 C CA . ILE B 1 60 ? 5.504 -14.555 -8.094 1 98.94 60 ILE B CA 1
ATOM 1645 C C . ILE B 1 60 ? 5.074 -13.211 -8.688 1 98.94 60 ILE B C 1
ATOM 1647 O O . ILE B 1 60 ? 5.812 -12.602 -9.461 1 98.94 60 ILE B O 1
ATOM 1651 N N . TYR B 1 61 ? 3.85 -12.789 -8.383 1 98.94 61 TYR B N 1
ATOM 1652 C CA . TYR B 1 61 ? 3.361 -11.492 -8.844 1 98.94 61 TYR B CA 1
ATOM 1653 C C . TYR B 1 61 ? 3.18 -10.531 -7.676 1 98.94 61 TYR B C 1
ATOM 1655 O O . TYR B 1 61 ? 2.441 -10.82 -6.73 1 98.94 61 TYR B O 1
ATOM 1663 N N . ASN B 1 62 ? 3.859 -9.414 -7.727 1 98.75 62 ASN B N 1
ATOM 1664 C CA . ASN B 1 62 ? 3.631 -8.266 -6.852 1 98.75 62 ASN B CA 1
ATOM 1665 C C . ASN B 1 62 ? 2.473 -7.406 -7.344 1 98.75 62 ASN B C 1
ATOM 1667 O O . ASN B 1 62 ? 2.613 -6.676 -8.328 1 98.75 62 ASN B O 1
ATOM 1671 N N . ILE B 1 63 ? 1.389 -7.492 -6.598 1 98.75 63 ILE B N 1
ATOM 1672 C CA . ILE B 1 63 ? 0.178 -6.84 -7.082 1 98.75 63 ILE B CA 1
ATOM 1673 C C . ILE B 1 63 ? -0.071 -5.559 -6.281 1 98.75 63 ILE B C 1
ATOM 1675 O O . ILE B 1 63 ? -1.216 -5.125 -6.137 1 98.75 63 ILE B O 1
ATOM 1679 N N . GLY B 1 64 ? 0.941 -5.008 -5.637 1 97.69 64 GLY B N 1
ATOM 1680 C CA . GLY B 1 64 ? 0.917 -3.744 -4.914 1 97.69 64 GLY B CA 1
ATOM 1681 C C . GLY B 1 64 ? 2.105 -2.855 -5.227 1 97.69 64 GLY B C 1
ATOM 1682 O O . GLY B 1 64 ? 2.934 -3.193 -6.078 1 97.69 64 GLY B O 1
ATOM 1683 N N . VAL B 1 65 ? 2.098 -1.633 -4.629 1 96.88 65 VAL B N 1
ATOM 1684 C CA . VAL B 1 65 ? 3.217 -0.7 -4.711 1 96.88 65 VAL B CA 1
ATOM 1685 C C . VAL B 1 65 ? 4.09 -0.832 -3.463 1 96.88 65 VAL B C 1
ATOM 1687 O O . VAL B 1 65 ? 4.133 0.077 -2.629 1 96.88 65 VAL B O 1
ATOM 1690 N N . VAL B 1 66 ? 4.742 -1.986 -3.344 1 96.69 66 VAL B N 1
ATOM 1691 C CA . VAL B 1 66 ? 5.535 -2.355 -2.174 1 96.69 66 VAL B CA 1
ATOM 1692 C C . VAL B 1 66 ? 6.867 -2.951 -2.619 1 96.69 66 VAL B C 1
ATOM 1694 O O . VAL B 1 66 ? 7.105 -3.129 -3.816 1 96.69 66 VAL B O 1
ATOM 1697 N N . GLN B 1 67 ? 7.719 -3.213 -1.683 1 95.94 67 GLN B N 1
ATOM 1698 C CA . GLN B 1 67 ? 9 -3.861 -1.935 1 95.94 67 GLN B CA 1
ATOM 1699 C C . GLN B 1 67 ? 8.82 -5.156 -2.725 1 95.94 67 GLN B C 1
ATOM 1701 O O . GLN B 1 67 ? 7.945 -5.965 -2.406 1 95.94 67 GLN B O 1
ATOM 1706 N N . ASN B 1 68 ? 9.719 -5.328 -3.74 1 97.75 68 ASN B N 1
ATOM 1707 C CA . ASN B 1 68 ? 9.648 -6.547 -4.539 1 97.75 68 ASN B CA 1
ATOM 1708 C C . ASN B 1 68 ? 10.367 -7.703 -3.857 1 97.75 68 ASN B C 1
ATOM 1710 O O . ASN B 1 68 ? 11.523 -7.566 -3.449 1 97.75 68 ASN B O 1
ATOM 1714 N N . ILE B 1 69 ? 9.648 -8.781 -3.736 1 98.75 69 ILE B N 1
ATOM 1715 C CA . ILE B 1 69 ? 10.273 -10.055 -3.391 1 98.75 69 ILE B CA 1
ATOM 1716 C C . ILE B 1 69 ? 11.164 -10.516 -4.539 1 98.75 69 ILE B C 1
ATOM 1718 O O . ILE B 1 69 ? 10.836 -10.312 -5.711 1 98.75 69 ILE B O 1
ATOM 1722 N N . ARG B 1 70 ? 12.312 -11.133 -4.219 1 98.56 70 ARG B N 1
ATOM 1723 C CA . ARG B 1 70 ? 13.234 -11.594 -5.25 1 98.56 70 ARG B CA 1
ATOM 1724 C C . ARG B 1 70 ? 12.516 -12.453 -6.281 1 98.56 70 ARG B C 1
ATOM 1726 O O . ARG B 1 70 ? 11.844 -13.43 -5.93 1 98.56 70 ARG B O 1
ATOM 1733 N N . GLY B 1 71 ? 12.633 -12.062 -7.566 1 98.31 71 GLY B N 1
ATOM 1734 C CA . GLY B 1 71 ? 12.078 -12.852 -8.656 1 98.31 71 GLY B CA 1
ATOM 1735 C C . GLY B 1 71 ? 10.648 -12.477 -9 1 98.31 71 GLY B C 1
ATOM 1736 O O . GLY B 1 71 ? 10.094 -12.969 -9.984 1 98.31 71 GLY B O 1
ATOM 1737 N N . ALA B 1 72 ? 10.047 -11.586 -8.219 1 98.75 72 ALA B N 1
ATOM 1738 C CA . ALA B 1 72 ? 8.641 -11.234 -8.445 1 98.75 72 ALA B CA 1
ATOM 1739 C C . ALA B 1 72 ? 8.492 -10.359 -9.695 1 98.75 72 ALA B C 1
ATOM 1741 O O . ALA B 1 72 ? 9.359 -9.539 -9.992 1 98.75 72 ALA B O 1
ATOM 1742 N N . ILE B 1 73 ? 7.449 -10.547 -10.375 1 98.44 73 ILE B N 1
ATOM 1743 C CA . ILE B 1 73 ? 7.012 -9.656 -11.445 1 98.44 73 ILE B CA 1
ATOM 1744 C C . ILE B 1 73 ? 6.129 -8.555 -10.859 1 98.44 73 ILE B C 1
ATOM 1746 O O . ILE B 1 73 ? 5.105 -8.836 -10.227 1 98.44 73 ILE B O 1
ATOM 1750 N N . ASN B 1 74 ? 6.52 -7.359 -11.062 1 97.81 74 ASN B N 1
ATOM 1751 C CA . ASN B 1 74 ? 5.773 -6.219 -10.539 1 97.81 74 ASN B CA 1
ATOM 1752 C C . ASN B 1 74 ? 4.605 -5.844 -11.445 1 97.81 74 ASN B C 1
ATOM 1754 O O . ASN B 1 74 ? 4.809 -5.434 -12.586 1 97.81 74 ASN B O 1
ATOM 1758 N N . VAL B 1 75 ? 3.422 -5.902 -10.977 1 98.12 75 VAL B N 1
ATOM 1759 C CA . VAL B 1 75 ? 2.201 -5.605 -11.719 1 98.12 75 VAL B CA 1
ATOM 1760 C C . VAL B 1 75 ? 1.714 -4.199 -11.367 1 98.12 75 VAL B C 1
ATOM 1762 O O . VAL B 1 75 ? 1.156 -3.498 -12.211 1 98.12 75 VAL B O 1
ATOM 1765 N N . GLY B 1 76 ? 1.964 -3.814 -10.07 1 97.06 76 GLY B N 1
ATOM 1766 C CA . GLY B 1 76 ? 1.373 -2.602 -9.531 1 97.06 76 GLY B CA 1
ATOM 1767 C C . GLY B 1 76 ? 0.085 -2.854 -8.773 1 97.06 76 GLY B C 1
ATOM 1768 O O . GLY B 1 76 ? -0.324 -4.004 -8.594 1 97.06 76 GLY B O 1
ATOM 1769 N N . ALA B 1 77 ? -0.536 -1.797 -8.281 1 97.31 77 ALA B N 1
ATOM 1770 C CA . ALA B 1 77 ? -1.745 -1.923 -7.477 1 97.31 77 ALA B CA 1
ATOM 1771 C C . ALA B 1 77 ? -2.885 -2.537 -8.281 1 97.31 77 ALA B C 1
ATOM 1773 O O . ALA B 1 77 ? -3.383 -1.925 -9.234 1 97.31 77 ALA B O 1
ATOM 1774 N N . ALA B 1 78 ? -3.375 -3.648 -7.848 1 97.94 78 ALA B N 1
ATOM 1775 C CA . ALA B 1 78 ? -4.375 -4.402 -8.602 1 97.94 78 ALA B CA 1
ATOM 1776 C C . ALA B 1 78 ? -5.773 -3.834 -8.383 1 97.94 78 ALA B C 1
ATOM 1778 O O . ALA B 1 78 ? -6.727 -4.246 -9.047 1 97.94 78 ALA B O 1
ATOM 1779 N N . SER B 1 79 ? -5.875 -2.924 -7.488 1 95.62 79 SER B N 1
ATOM 1780 C CA . SER B 1 79 ? -7.137 -2.209 -7.34 1 95.62 79 SER B CA 1
ATOM 1781 C C . SER B 1 79 ? -7.344 -1.207 -8.469 1 95.62 79 SER B C 1
ATOM 1783 O O . SER B 1 79 ? -8.445 -0.688 -8.656 1 95.62 79 SER B O 1
ATOM 1785 N N . ASP B 1 80 ? -6.289 -0.918 -9.188 1 95.5 80 ASP B N 1
ATOM 1786 C CA . ASP B 1 80 ? -6.34 -0.099 -10.398 1 95.5 80 ASP B CA 1
ATOM 1787 C C . ASP B 1 80 ? -6.73 -0.936 -11.609 1 95.5 80 ASP B C 1
ATOM 1789 O O . ASP B 1 80 ? -6.129 -1.98 -11.875 1 95.5 80 ASP B O 1
ATOM 1793 N N . ALA B 1 81 ? -7.668 -0.46 -12.352 1 95.44 81 ALA B N 1
ATOM 1794 C CA . ALA B 1 81 ? -8.18 -1.22 -13.492 1 95.44 81 ALA B CA 1
ATOM 1795 C C . ALA B 1 81 ? -7.086 -1.469 -14.523 1 95.44 81 ALA B C 1
ATOM 1797 O O . ALA B 1 81 ? -7.031 -2.537 -15.141 1 95.44 81 ALA B O 1
ATOM 1798 N N . VAL B 1 82 ? -6.215 -0.496 -14.703 1 96.69 82 VAL B N 1
ATOM 1799 C CA . VAL B 1 82 ? -5.148 -0.617 -15.688 1 96.69 82 VAL B CA 1
ATOM 1800 C C . VAL B 1 82 ? -4.18 -1.725 -15.273 1 96.69 82 VAL B C 1
ATOM 1802 O O . VAL B 1 82 ? -3.773 -2.541 -16.109 1 96.69 82 VAL B O 1
ATOM 1805 N N . ASN B 1 83 ? -3.869 -1.784 -14.016 1 97.62 83 ASN B N 1
ATOM 1806 C CA . ASN B 1 83 ? -2.945 -2.797 -13.516 1 97.62 83 ASN B CA 1
ATOM 1807 C C . ASN B 1 83 ? -3.592 -4.18 -13.484 1 97.62 83 ASN B C 1
ATOM 1809 O O . ASN B 1 83 ? -2.922 -5.188 -13.703 1 97.62 83 ASN B O 1
ATOM 1813 N N . LEU B 1 84 ? -4.906 -4.215 -13.188 1 98.19 84 LEU B N 1
ATOM 1814 C CA . LEU B 1 84 ? -5.613 -5.492 -13.234 1 98.19 84 LEU B CA 1
ATOM 1815 C C . LEU B 1 84 ? -5.633 -6.047 -14.656 1 98.19 84 LEU B C 1
ATOM 1817 O O . LEU B 1 84 ? -5.453 -7.246 -14.867 1 98.19 84 LEU B O 1
ATOM 1821 N N . GLU B 1 85 ? -5.828 -5.168 -15.641 1 98.5 85 GLU B N 1
ATOM 1822 C CA . GLU B 1 85 ? -5.773 -5.574 -17.047 1 98.5 85 GLU B CA 1
ATOM 1823 C C . GLU B 1 85 ? -4.375 -6.035 -17.438 1 98.5 85 GLU B C 1
ATOM 1825 O O . GLU B 1 85 ? -4.219 -7.008 -18.172 1 98.5 85 GLU B O 1
ATOM 1830 N N . LYS B 1 86 ? -3.365 -5.367 -16.969 1 98.25 86 LYS B N 1
ATOM 1831 C CA . LYS B 1 86 ? -1.98 -5.781 -17.188 1 98.25 86 LYS B CA 1
ATOM 1832 C C . LYS B 1 86 ? -1.748 -7.203 -16.688 1 98.25 86 LYS B C 1
ATOM 1834 O O . LYS B 1 86 ? -1.136 -8.016 -17.375 1 98.25 86 LYS B O 1
ATOM 1839 N N . LEU B 1 87 ? -2.26 -7.496 -15.508 1 98.69 87 LEU B N 1
ATOM 1840 C CA . LEU B 1 87 ? -2.156 -8.844 -14.945 1 98.69 87 LEU B CA 1
ATOM 1841 C C . LEU B 1 87 ? -2.863 -9.859 -15.836 1 98.69 87 LEU B C 1
ATOM 1843 O O . LEU B 1 87 ? -2.311 -10.914 -16.141 1 98.69 87 LEU B O 1
ATOM 1847 N N . LYS B 1 88 ? -4.031 -9.531 -16.234 1 98.56 88 LYS B N 1
ATOM 1848 C CA . LYS B 1 88 ? -4.805 -10.398 -17.125 1 98.56 88 LYS B CA 1
ATOM 1849 C C . LYS B 1 88 ? -4.016 -10.734 -18.391 1 98.56 88 LYS B C 1
ATOM 1851 O O . LYS B 1 88 ? -3.98 -11.898 -18.812 1 98.56 88 LYS B O 1
ATOM 1856 N N . GLN B 1 89 ? -3.332 -9.758 -18.953 1 98.38 89 GLN B N 1
ATOM 1857 C CA . GLN B 1 89 ? -2.553 -9.953 -20.172 1 98.38 89 GLN B CA 1
ATOM 1858 C C . GLN B 1 89 ? -1.346 -10.852 -19.906 1 98.38 89 GLN B C 1
ATOM 1860 O O . GLN B 1 89 ? -1.035 -11.727 -20.719 1 98.38 89 GLN B O 1
ATOM 1865 N N . LEU B 1 90 ? -0.68 -10.672 -18.812 1 97.88 90 LEU B N 1
ATOM 1866 C CA . LEU B 1 90 ? 0.47 -11.484 -18.438 1 97.88 90 LEU B CA 1
ATOM 1867 C C . LEU B 1 90 ? 0.078 -12.953 -18.297 1 97.88 90 LEU B C 1
ATOM 1869 O O . LEU B 1 90 ? 0.879 -13.844 -18.594 1 97.88 90 LEU B O 1
ATOM 1873 N N . LEU B 1 91 ? -1.139 -13.164 -17.922 1 98.5 91 LEU B N 1
ATOM 1874 C CA . LEU B 1 91 ? -1.579 -14.508 -17.562 1 98.5 91 LEU B CA 1
ATOM 1875 C C . LEU B 1 91 ? -2.002 -15.289 -18.797 1 98.5 91 LEU B C 1
ATOM 1877 O O . LEU B 1 91 ? -2.166 -16.516 -18.734 1 98.5 91 LEU B O 1
ATOM 1881 N N . LYS B 1 92 ? -2.166 -14.664 -19.922 1 97.62 92 LYS B N 1
ATOM 1882 C CA . LYS B 1 92 ? -2.672 -15.297 -21.125 1 97.62 92 LYS B CA 1
ATOM 1883 C C . LYS B 1 92 ? -1.786 -16.469 -21.547 1 97.62 92 LYS B C 1
ATOM 1885 O O . LYS B 1 92 ? -2.275 -17.453 -22.094 1 97.62 92 LYS B O 1
ATOM 1890 N N . THR B 1 93 ? -0.486 -16.375 -21.234 1 97.31 93 THR B N 1
ATOM 1891 C CA . THR B 1 93 ? 0.436 -17.391 -21.703 1 97.31 93 THR B CA 1
ATOM 1892 C C . THR B 1 93 ? 0.877 -18.297 -20.562 1 97.31 93 THR B C 1
ATOM 1894 O O . THR B 1 93 ? 1.779 -19.125 -20.734 1 97.31 93 THR B O 1
ATOM 1897 N N . VAL B 1 94 ? 0.338 -18.156 -19.438 1 98.56 94 VAL B N 1
ATOM 1898 C CA . VAL B 1 94 ? 0.713 -18.938 -18.266 1 98.56 94 VAL B CA 1
ATOM 1899 C C . VAL B 1 94 ? -0.182 -20.172 -18.156 1 98.56 94 VAL B C 1
ATOM 1901 O O . VAL B 1 94 ? -1.41 -20.062 -18.188 1 98.56 94 VAL B O 1
ATOM 1904 N N . PRO B 1 95 ? 0.402 -21.359 -18.062 1 98.69 95 PRO B N 1
ATOM 1905 C CA . PRO B 1 95 ? -0.427 -22.547 -17.875 1 98.69 95 PRO B CA 1
ATOM 1906 C C . PRO B 1 95 ? -1.317 -22.453 -16.641 1 98.69 95 PRO B C 1
ATOM 1908 O O . PRO B 1 95 ? -0.89 -21.938 -15.602 1 98.69 95 PRO B O 1
ATOM 1911 N N . LYS B 1 96 ? -2.467 -23 -16.719 1 98.56 96 LYS B N 1
ATOM 1912 C CA . LYS B 1 96 ? -3.477 -22.844 -15.664 1 98.56 96 LYS B CA 1
ATOM 1913 C C . LYS B 1 96 ? -3.066 -23.594 -14.398 1 98.56 96 LYS B C 1
ATOM 1915 O O . LYS B 1 96 ? -3.527 -23.266 -13.305 1 98.56 96 LYS B O 1
ATOM 1920 N N . ASN B 1 97 ? -2.176 -24.531 -14.539 1 98.56 97 ASN B N 1
ATOM 1921 C CA . ASN B 1 97 ? -1.744 -25.312 -13.383 1 98.56 97 ASN B CA 1
ATOM 1922 C C . ASN B 1 97 ? -0.397 -24.828 -12.852 1 98.56 97 ASN B C 1
ATOM 1924 O O . ASN B 1 97 ? 0.179 -25.438 -11.953 1 98.56 97 ASN B O 1
ATOM 1928 N N . LYS B 1 98 ? 0.2 -23.766 -13.484 1 98.75 98 LYS B N 1
ATOM 1929 C CA . LYS B 1 98 ? 1.469 -23.203 -13.023 1 98.75 98 LYS B CA 1
ATOM 1930 C C . LYS B 1 98 ? 1.396 -22.797 -11.555 1 98.75 98 LYS B C 1
ATOM 1932 O O . LYS B 1 98 ? 0.397 -22.234 -11.109 1 98.75 98 LYS B O 1
ATOM 1937 N N . SER B 1 99 ? 2.48 -23.078 -10.773 1 98.88 99 SER B N 1
ATOM 1938 C CA . SER B 1 99 ? 2.582 -22.578 -9.406 1 98.88 99 SER B CA 1
ATOM 1939 C C . SER B 1 99 ? 2.736 -21.062 -9.383 1 98.88 9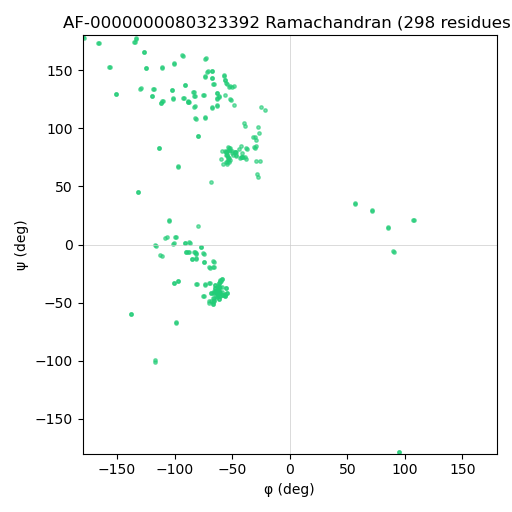9 SER B C 1
ATOM 1941 O O . SER B 1 99 ? 3.701 -20.516 -9.93 1 98.88 99 SER B O 1
ATOM 1943 N N . ILE B 1 100 ? 1.71 -20.391 -8.742 1 98.94 100 ILE B N 1
ATOM 1944 C CA . ILE B 1 100 ? 1.691 -18.938 -8.711 1 98.94 100 ILE B CA 1
ATOM 1945 C C . ILE B 1 100 ? 1.48 -18.453 -7.277 1 98.94 100 ILE B C 1
ATOM 1947 O O . ILE B 1 100 ? 0.657 -19.016 -6.547 1 98.94 100 ILE B O 1
ATOM 1951 N N . VAL B 1 101 ? 2.252 -17.5 -6.863 1 98.94 101 VAL B N 1
ATOM 1952 C CA . VAL B 1 101 ? 2.01 -16.766 -5.629 1 98.94 101 VAL B CA 1
ATOM 1953 C C . VAL B 1 101 ? 1.809 -15.281 -5.945 1 98.94 101 VAL B C 1
ATOM 1955 O O . VAL B 1 101 ? 2.586 -14.688 -6.699 1 98.94 101 VAL B O 1
ATOM 1958 N N . ILE B 1 102 ? 0.706 -14.711 -5.453 1 98.94 102 ILE B N 1
ATOM 1959 C CA . ILE B 1 102 ? 0.509 -13.273 -5.562 1 98.94 102 ILE B CA 1
ATOM 1960 C C . ILE B 1 102 ? 0.6 -12.633 -4.18 1 98.94 102 ILE B C 1
ATOM 1962 O O . ILE B 1 102 ? 0.358 -13.289 -3.166 1 98.94 102 ILE B O 1
ATOM 1966 N N . TYR B 1 103 ? 1.006 -11.305 -4.113 1 98.88 103 TYR B N 1
ATOM 1967 C CA . TYR B 1 103 ? 1.079 -10.602 -2.834 1 98.88 103 TYR B CA 1
ATOM 1968 C C . TYR B 1 103 ? 0.989 -9.094 -3.033 1 98.88 103 TYR B C 1
ATOM 1970 O O . TYR B 1 103 ? 1.24 -8.594 -4.133 1 98.88 103 TYR B O 1
ATOM 1978 N N . CYS B 1 104 ? 0.542 -8.477 -2.117 1 98.31 104 CYS B N 1
ATOM 1979 C CA . CYS B 1 104 ? 0.777 -7.051 -1.914 1 98.31 104 CYS B CA 1
ATOM 1980 C C . CYS B 1 104 ? 1.53 -6.801 -0.612 1 98.31 104 CYS B C 1
ATOM 1982 O O . CYS B 1 104 ? 2.717 -7.113 -0.507 1 98.31 104 CYS B O 1
ATOM 1984 N N . GLY B 1 105 ? 0.787 -6.414 0.454 1 96.38 105 GLY B N 1
ATOM 1985 C CA . GLY B 1 105 ? 1.428 -6.195 1.741 1 96.38 105 GLY B CA 1
ATOM 1986 C C . GLY B 1 105 ? 1.537 -4.727 2.109 1 96.38 105 GLY B C 1
ATOM 1987 O O . GLY B 1 105 ? 2.381 -4.348 2.926 1 96.38 105 GLY B O 1
ATOM 1988 N N . CYS B 1 106 ? 0.739 -3.881 1.526 1 96 106 CYS B N 1
ATOM 1989 C CA . CYS B 1 106 ? 0.808 -2.449 1.793 1 96 106 CYS B CA 1
ATOM 1990 C C . CYS B 1 106 ? 0.071 -2.098 3.08 1 96 106 CYS B C 1
ATOM 1992 O O . CYS B 1 106 ? 0.197 -0.982 3.588 1 96 106 CYS B O 1
ATOM 1994 N N . CYS B 1 107 ? -0.656 -2.914 3.619 1 95.12 107 CYS B N 1
ATOM 1995 C CA . CYS B 1 107 ? -1.513 -2.799 4.793 1 95.12 107 CYS B CA 1
ATOM 1996 C C . CYS B 1 107 ? -1.958 -4.172 5.281 1 95.12 107 CYS B C 1
ATOM 1998 O O . CYS B 1 107 ? -1.628 -5.188 4.672 1 95.12 107 CYS B O 1
ATOM 2000 N N . PRO B 1 108 ? -2.633 -4.199 6.445 1 94.19 108 PRO B N 1
ATOM 2001 C CA . PRO B 1 108 ? -3.154 -5.504 6.855 1 94.19 108 PRO B CA 1
ATOM 2002 C C . PRO B 1 108 ? -4.066 -6.133 5.805 1 94.19 108 PRO B C 1
ATOM 2004 O O . PRO B 1 108 ? -4.855 -5.434 5.168 1 94.19 108 PRO B O 1
ATOM 2007 N N . MET B 1 109 ? -3.914 -7.469 5.684 1 94 109 MET B N 1
ATOM 2008 C CA . MET B 1 109 ? -4.531 -8.219 4.594 1 94 109 MET B CA 1
ATOM 2009 C C . MET B 1 109 ? -6.035 -7.984 4.555 1 94 109 MET B C 1
ATOM 2011 O O . MET B 1 109 ? -6.625 -7.863 3.479 1 94 109 MET B O 1
ATOM 2015 N N . GLY B 1 110 ? -6.676 -7.883 5.68 1 92.38 110 GLY B N 1
ATOM 2016 C CA . GLY B 1 110 ? -8.117 -7.73 5.746 1 92.38 110 GLY B CA 1
ATOM 2017 C C . GLY B 1 110 ? -8.609 -6.414 5.176 1 92.38 110 GLY B C 1
ATOM 2018 O O . GLY B 1 110 ? -9.781 -6.289 4.805 1 92.38 110 GLY B O 1
ATOM 2019 N N . LYS B 1 111 ? -7.734 -5.449 4.957 1 91.81 111 LYS B N 1
ATOM 2020 C CA . LYS B 1 111 ? -8.102 -4.102 4.535 1 91.81 111 LYS B CA 1
ATOM 2021 C C . LYS B 1 111 ? -7.523 -3.779 3.16 1 91.81 111 LYS B C 1
ATOM 2023 O O . LYS B 1 111 ? -7.75 -2.691 2.625 1 91.81 111 LYS B O 1
ATOM 2028 N N . CYS B 1 112 ? -6.812 -4.734 2.619 1 95.5 112 CYS B N 1
ATOM 2029 C CA . CYS B 1 112 ? -6.062 -4.461 1.396 1 95.5 112 CYS B CA 1
ATOM 2030 C C . CYS B 1 112 ? -6.996 -4.395 0.192 1 95.5 112 CYS B C 1
ATOM 2032 O O . CYS B 1 112 ? -7.742 -5.336 -0.074 1 95.5 112 CYS B O 1
ATOM 2034 N N . PRO B 1 113 ? -6.918 -3.342 -0.589 1 95.06 113 PRO B N 1
ATOM 2035 C CA . PRO B 1 113 ? -7.816 -3.242 -1.743 1 95.06 113 PRO B CA 1
ATOM 2036 C C . PRO B 1 113 ? -7.312 -4.031 -2.951 1 95.06 113 PRO B C 1
ATOM 2038 O O . PRO B 1 113 ? -8.008 -4.113 -3.969 1 95.06 113 PRO B O 1
ATOM 2041 N N . ASN B 1 114 ? -6.117 -4.582 -2.879 1 97.25 114 ASN B N 1
ATOM 2042 C CA . ASN B 1 114 ? -5.449 -5.121 -4.059 1 97.25 114 ASN B CA 1
ATOM 2043 C C . ASN B 1 114 ? -5.641 -6.629 -4.172 1 97.25 114 ASN B C 1
ATOM 2045 O O . ASN B 1 114 ? -5.766 -7.16 -5.277 1 97.25 114 ASN B O 1
ATOM 2049 N N . ILE B 1 115 ? -5.754 -7.348 -3.066 1 98.06 115 ILE B N 1
ATOM 2050 C CA . ILE B 1 115 ? -5.602 -8.797 -3.121 1 98.06 115 ILE B CA 1
ATOM 2051 C C . ILE B 1 115 ? -6.91 -9.438 -3.584 1 98.06 115 ILE B C 1
ATOM 2053 O O . ILE B 1 115 ? -6.898 -10.422 -4.324 1 98.06 115 ILE B O 1
ATOM 2057 N N . ARG B 1 116 ? -8.031 -8.914 -3.258 1 97.25 116 ARG B N 1
ATOM 2058 C CA . ARG B 1 116 ? -9.297 -9.547 -3.617 1 97.25 116 ARG B CA 1
ATOM 2059 C C . ARG B 1 116 ? -9.555 -9.453 -5.117 1 97.25 116 ARG B C 1
ATOM 2061 O O . ARG B 1 116 ? -9.805 -10.461 -5.773 1 97.25 116 ARG B O 1
ATOM 2068 N N . PRO B 1 117 ? -9.422 -8.227 -5.68 1 97.44 117 PRO B N 1
ATOM 2069 C CA . PRO B 1 117 ? -9.641 -8.188 -7.129 1 97.44 117 PRO B CA 1
ATOM 2070 C C . PRO B 1 117 ? -8.656 -9.055 -7.902 1 97.44 117 PRO B C 1
ATOM 2072 O O . PRO B 1 117 ? -9.031 -9.695 -8.891 1 97.44 117 PRO B O 1
ATOM 2075 N N . ALA B 1 118 ? -7.422 -9.133 -7.492 1 98.69 118 ALA B N 1
ATOM 2076 C CA . ALA B 1 118 ? -6.422 -9.938 -8.18 1 98.69 118 ALA B CA 1
ATOM 2077 C C . ALA B 1 118 ? -6.746 -11.43 -8.062 1 98.69 118 ALA B C 1
ATOM 2079 O O . ALA B 1 118 ? -6.703 -12.156 -9.055 1 98.69 118 ALA B O 1
ATOM 2080 N N . PHE B 1 119 ? -7.023 -11.875 -6.84 1 98.75 119 PHE B N 1
ATOM 2081 C CA . PHE B 1 119 ? -7.301 -13.297 -6.633 1 98.75 119 PHE B CA 1
ATOM 2082 C C . PHE B 1 119 ? -8.531 -13.727 -7.422 1 98.75 119 PHE B C 1
ATOM 2084 O O . PHE B 1 119 ? -8.539 -14.805 -8.023 1 98.75 119 PHE B O 1
ATOM 2091 N N . LYS B 1 120 ? -9.586 -12.898 -7.465 1 98.25 120 LYS B N 1
ATOM 2092 C CA . LYS B 1 120 ? -10.797 -13.188 -8.227 1 98.25 120 LYS B CA 1
ATOM 2093 C C . LYS B 1 120 ? -10.484 -13.375 -9.711 1 98.25 120 LYS B C 1
ATOM 2095 O O . LYS B 1 120 ? -11.047 -14.258 -10.367 1 98.25 120 LYS B O 1
ATOM 2100 N N . LEU B 1 121 ? -9.617 -12.531 -10.188 1 98.62 121 LEU B N 1
ATOM 2101 C CA . LEU B 1 121 ? -9.203 -12.648 -11.586 1 98.62 121 LEU B CA 1
ATOM 2102 C C . LEU B 1 121 ? -8.617 -14.023 -11.867 1 98.62 121 LEU B C 1
ATOM 2104 O O . LEU B 1 121 ? -8.914 -14.633 -12.898 1 98.62 121 LEU B O 1
ATOM 2108 N N . PHE B 1 122 ? -7.77 -14.57 -11 1 98.81 122 PHE B N 1
ATOM 2109 C CA . PHE B 1 122 ? -7.172 -15.891 -11.18 1 98.81 122 PHE B CA 1
ATOM 2110 C C . PHE B 1 122 ? -8.242 -16.969 -11.188 1 98.81 122 PHE B C 1
ATOM 2112 O O . PHE B 1 122 ? -8.188 -17.906 -11.992 1 98.81 122 PHE B O 1
ATOM 2119 N N . LEU B 1 123 ? -9.227 -16.859 -10.281 1 97.94 123 LEU B N 1
ATOM 2120 C CA . LEU B 1 123 ? -10.328 -17.812 -10.227 1 97.94 123 LEU B CA 1
ATOM 2121 C C . LEU B 1 123 ? -11.148 -17.766 -11.516 1 97.94 123 LEU B C 1
ATOM 2123 O O . LEU B 1 123 ? -11.469 -18.797 -12.094 1 97.94 123 LEU B O 1
ATOM 2127 N N . GLU B 1 124 ? -11.422 -16.547 -11.922 1 97.75 124 GLU B N 1
ATOM 2128 C CA . GLU B 1 124 ? -12.195 -16.359 -13.148 1 97.75 124 GLU B CA 1
ATOM 2129 C C . GLU B 1 124 ? -11.484 -16.953 -14.352 1 97.75 124 GLU B C 1
ATOM 2131 O O . GLU B 1 124 ? -12.125 -17.453 -15.281 1 97.75 124 GLU B O 1
ATOM 2136 N N . GLN B 1 125 ? -10.188 -16.922 -14.297 1 98.19 125 GLN B N 1
ATOM 2137 C CA . GLN B 1 125 ? -9.391 -17.422 -15.414 1 98.19 125 GLN B CA 1
ATOM 2138 C C . GLN B 1 125 ? -9.062 -18.906 -15.227 1 98.19 125 GLN B C 1
ATOM 2140 O O . GLN B 1 125 ? -8.32 -19.484 -16.016 1 98.19 125 GLN B O 1
ATOM 2145 N N . LYS B 1 126 ? -9.547 -19.5 -14.156 1 98.25 126 LYS B N 1
ATOM 2146 C CA . LYS B 1 126 ? -9.523 -20.938 -13.906 1 98.25 126 LYS B CA 1
ATOM 2147 C C . LYS B 1 126 ? -8.109 -21.422 -13.602 1 98.25 126 LYS B C 1
ATOM 2149 O O . LYS B 1 126 ? -7.734 -22.531 -13.984 1 98.25 126 LYS B O 1
ATOM 2154 N N . PHE B 1 127 ? -7.324 -20.547 -13.031 1 98.81 127 PHE B N 1
ATOM 2155 C CA . PHE B 1 127 ? -6.062 -21.016 -12.477 1 98.81 127 PHE B CA 1
ATOM 2156 C C . PHE B 1 127 ? -6.305 -21.938 -11.289 1 98.81 127 PHE B C 1
ATOM 2158 O O . PHE B 1 127 ? -7.172 -21.672 -10.453 1 98.81 127 PHE B O 1
ATOM 2165 N N . THR B 1 128 ? -5.531 -23.031 -11.211 1 98.5 128 THR B N 1
ATOM 2166 C CA . THR B 1 128 ? -5.836 -24.047 -10.219 1 98.5 128 THR B CA 1
ATOM 2167 C C . THR B 1 128 ? -4.75 -24.109 -9.148 1 98.5 128 THR B C 1
ATOM 2169 O O . THR B 1 128 ? -4.895 -24.812 -8.148 1 98.5 128 THR B O 1
ATOM 2172 N N . ASN B 1 129 ? -3.619 -23.406 -9.344 1 98.62 129 ASN B N 1
ATOM 2173 C CA . ASN B 1 129 ? -2.477 -23.469 -8.438 1 98.62 129 ASN B CA 1
ATOM 2174 C C . ASN B 1 129 ? -1.98 -22.078 -8.07 1 98.62 129 ASN B C 1
ATOM 2176 O O . ASN B 1 129 ? -0.778 -21.812 -8.109 1 98.62 129 ASN B O 1
ATOM 2180 N N . VAL B 1 130 ? -2.979 -21.156 -7.734 1 98.88 130 VAL B N 1
ATOM 2181 C CA . VAL B 1 130 ? -2.658 -19.812 -7.262 1 98.88 130 VAL B CA 1
ATOM 2182 C C . VAL B 1 130 ? -2.818 -19.734 -5.746 1 98.88 130 VAL B C 1
ATOM 2184 O O . VAL B 1 130 ? -3.771 -20.297 -5.191 1 98.88 130 VAL B O 1
ATOM 2187 N N . ARG B 1 131 ? -1.819 -19.156 -5.109 1 98.94 131 ARG B N 1
ATOM 2188 C CA . ARG B 1 131 ? -1.848 -18.922 -3.668 1 98.94 131 ARG B CA 1
ATOM 2189 C C . ARG B 1 131 ? -1.608 -17.453 -3.342 1 98.94 131 ARG B C 1
ATOM 2191 O O . ARG B 1 131 ? -0.999 -16.734 -4.129 1 98.94 131 ARG B O 1
ATOM 2198 N N . LEU B 1 132 ? -2.127 -17.094 -2.295 1 98.94 132 LEU B N 1
ATOM 2199 C CA . LEU B 1 132 ? -1.928 -15.766 -1.73 1 98.94 132 LEU B CA 1
ATOM 2200 C C . LEU B 1 132 ? -0.909 -15.805 -0.596 1 98.94 132 LEU B C 1
ATOM 2202 O O . LEU B 1 132 ? -1.023 -16.625 0.32 1 98.94 132 LEU B O 1
ATOM 2206 N N . LEU B 1 133 ? 0.123 -14.977 -0.711 1 98.94 133 LEU B N 1
ATOM 2207 C CA . LEU B 1 133 ? 1.082 -14.875 0.385 1 98.94 133 LEU B CA 1
ATOM 2208 C C . LEU B 1 133 ? 0.414 -14.344 1.647 1 98.94 133 LEU B C 1
ATOM 2210 O O . LEU B 1 133 ? -0.257 -13.312 1.61 1 98.94 133 LEU B O 1
ATOM 2214 N N . ASP B 1 134 ? 0.55 -15.07 2.713 1 98.75 134 ASP B N 1
ATOM 2215 C CA . ASP B 1 134 ? -0.077 -14.727 3.986 1 98.75 134 ASP B CA 1
ATOM 2216 C C . ASP B 1 134 ? 0.722 -13.648 4.715 1 98.75 134 ASP B C 1
ATOM 2218 O O . ASP B 1 134 ? 1.653 -13.961 5.465 1 98.75 134 ASP B O 1
ATOM 2222 N N . LEU B 1 135 ? 0.312 -12.406 4.488 1 98.38 135 LEU B N 1
ATOM 2223 C CA . LEU B 1 135 ? 0.91 -11.25 5.156 1 98.38 135 LEU B CA 1
ATOM 2224 C C . LEU B 1 135 ? -0.096 -10.578 6.086 1 98.38 135 LEU B C 1
ATOM 2226 O O . LEU B 1 135 ? -0.736 -9.594 5.707 1 98.38 135 LEU B O 1
ATOM 2230 N N . PRO B 1 136 ? -0.255 -11.07 7.273 1 96.5 136 PRO B N 1
ATOM 2231 C CA . PRO B 1 136 ? -1.299 -10.531 8.148 1 96.5 136 PRO B CA 1
ATOM 2232 C C . PRO B 1 136 ? -1.089 -9.047 8.477 1 96.5 136 PRO B C 1
ATOM 2234 O O . PRO B 1 136 ? -2.061 -8.312 8.656 1 96.5 136 PRO B O 1
ATOM 2237 N N . ASP B 1 137 ? 0.2 -8.586 8.578 1 95.69 137 ASP B N 1
ATOM 2238 C CA . ASP B 1 137 ? 0.479 -7.191 8.883 1 95.69 137 ASP B CA 1
ATOM 2239 C C . ASP B 1 137 ? 0.8 -6.398 7.621 1 95.69 137 ASP B C 1
ATOM 2241 O O . ASP B 1 137 ? 0.009 -5.559 7.191 1 95.69 137 ASP B O 1
ATOM 2245 N N . ASN B 1 138 ? 1.909 -6.707 7.004 1 96.94 138 ASN B N 1
ATOM 2246 C CA . ASN B 1 138 ? 2.365 -6.094 5.762 1 96.94 138 ASN B CA 1
ATOM 2247 C C . ASN B 1 138 ? 3.695 -6.688 5.29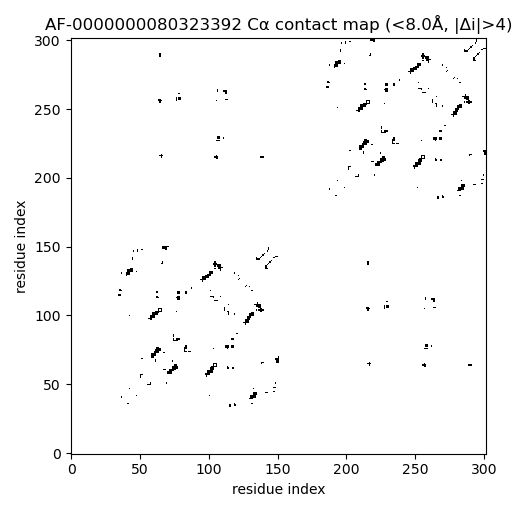7 1 96.94 138 ASN B C 1
ATOM 2249 O O . ASN B 1 138 ? 4.27 -7.539 5.977 1 96.94 138 ASN B O 1
ATOM 2253 N N . ILE B 1 139 ? 4.227 -6.246 4.148 1 98.12 139 ILE B N 1
ATOM 2254 C CA . ILE B 1 139 ? 5.418 -6.812 3.525 1 98.12 139 ILE B CA 1
ATOM 2255 C C . ILE B 1 139 ? 6.648 -6.477 4.363 1 98.12 139 ILE B C 1
ATOM 2257 O O . ILE B 1 139 ? 7.602 -7.258 4.422 1 98.12 139 ILE B O 1
ATOM 2261 N N . LYS B 1 140 ? 6.699 -5.324 5.023 1 96.19 140 LYS B N 1
ATOM 2262 C CA . LYS B 1 140 ? 7.848 -4.949 5.844 1 96.19 140 LYS B CA 1
ATOM 2263 C C . LYS B 1 140 ? 7.98 -5.867 7.055 1 96.19 140 LYS B C 1
ATOM 2265 O O . LYS B 1 140 ? 9.031 -6.488 7.258 1 96.19 140 LYS B O 1
ATOM 2270 N N . ILE B 1 141 ? 6.91 -6.039 7.805 1 96.56 141 ILE B N 1
ATOM 2271 C CA . ILE B 1 141 ? 6.926 -6.781 9.062 1 96.56 141 ILE B CA 1
ATOM 2272 C C . ILE B 1 141 ? 7 -8.281 8.773 1 96.56 141 ILE B C 1
ATOM 2274 O O . ILE B 1 141 ? 7.812 -8.992 9.367 1 96.56 141 ILE B O 1
ATOM 2278 N N . ASP B 1 142 ? 6.203 -8.766 7.809 1 98.56 142 ASP B N 1
ATOM 2279 C CA . ASP B 1 142 ? 5.984 -10.203 7.641 1 98.56 142 ASP B CA 1
ATOM 2280 C C . ASP B 1 142 ? 7.016 -10.805 6.691 1 98.56 142 ASP B C 1
ATOM 2282 O O . ASP B 1 142 ? 7.133 -12.031 6.594 1 98.56 142 ASP B O 1
ATOM 2286 N N . TRP B 1 143 ? 7.914 -9.961 6.008 1 98.81 143 TRP B N 1
ATOM 2287 C CA . TRP B 1 143 ? 8.852 -10.5 5.027 1 98.81 143 TRP B CA 1
ATOM 2288 C C . TRP B 1 143 ? 10.227 -9.852 5.184 1 98.81 143 TRP B C 1
ATOM 2290 O O . TRP B 1 143 ? 11.203 -10.523 5.527 1 98.81 143 TRP B O 1
ATOM 2300 N N . VAL B 1 144 ? 10.266 -8.516 5.027 1 98.12 144 VAL B N 1
ATOM 2301 C CA . VAL B 1 144 ? 11.531 -7.793 4.98 1 98.12 144 VAL B CA 1
ATOM 2302 C C . VAL B 1 144 ? 12.234 -7.895 6.332 1 98.12 144 VAL B C 1
ATOM 2304 O O . VAL B 1 144 ? 13.406 -8.266 6.398 1 98.12 144 VAL B O 1
ATOM 2307 N N . ASP B 1 145 ? 11.508 -7.621 7.41 1 97.69 145 ASP B N 1
ATOM 2308 C CA . ASP B 1 145 ? 12.102 -7.625 8.742 1 97.69 145 ASP B CA 1
ATOM 2309 C C . ASP B 1 145 ? 12.555 -9.023 9.141 1 97.69 145 ASP B C 1
ATOM 2311 O O . ASP B 1 145 ? 13.352 -9.188 10.07 1 97.69 145 ASP B O 1
ATOM 2315 N N . LYS B 1 146 ? 12.039 -10.031 8.484 1 98.5 146 LYS B N 1
ATOM 2316 C CA . LYS B 1 146 ? 12.398 -11.414 8.789 1 98.5 146 LYS B CA 1
ATOM 2317 C C . LYS B 1 146 ? 13.625 -11.852 7.996 1 98.5 146 LYS B C 1
ATOM 2319 O O . LYS B 1 146 ? 14.117 -12.977 8.164 1 98.5 146 LYS B O 1
ATOM 2324 N N . GLY B 1 147 ? 14.086 -11 7.09 1 98.5 147 GLY B N 1
ATOM 2325 C CA . GLY B 1 147 ? 15.305 -11.273 6.352 1 98.5 147 GLY B CA 1
ATOM 2326 C C . GLY B 1 147 ? 15.078 -12.125 5.117 1 98.5 147 GLY B C 1
ATOM 2327 O O . GLY B 1 147 ? 16.016 -12.719 4.586 1 98.5 147 GLY B O 1
ATOM 2328 N N . TYR B 1 148 ? 13.828 -12.266 4.699 1 98.75 148 TYR B N 1
ATOM 2329 C CA . TYR B 1 148 ? 13.539 -13.062 3.508 1 98.75 148 TYR B CA 1
ATOM 2330 C C . TYR B 1 148 ? 13.969 -12.328 2.246 1 98.75 148 TYR B C 1
ATOM 2332 O O . TYR B 1 148 ? 14.211 -11.117 2.273 1 98.75 148 TYR B O 1
ATOM 2340 N N . PRO B 1 149 ? 14.164 -13.008 1.122 1 98.5 149 PRO B N 1
ATOM 2341 C CA . PRO B 1 149 ? 14.797 -12.445 -0.07 1 98.5 149 PRO B CA 1
ATOM 2342 C C . PRO B 1 149 ? 14 -11.297 -0.679 1 98.5 149 PRO B C 1
ATOM 2344 O O . PRO B 1 149 ? 12.805 -11.438 -0.924 1 98.5 149 PRO B O 1
ATOM 2347 N N . VAL B 1 150 ? 14.695 -10.203 -0.935 1 98 150 VAL B N 1
ATOM 2348 C CA . VAL B 1 150 ? 14.125 -9.039 -1.605 1 98 150 VAL B CA 1
ATOM 2349 C C . VAL B 1 150 ? 14.992 -8.656 -2.803 1 98 150 VAL B C 1
ATOM 2351 O O . VAL B 1 150 ? 16.125 -9.133 -2.939 1 98 150 VAL B O 1
ATOM 2354 N N . GLU B 1 151 ? 14.352 -7.754 -3.703 1 94.5 151 GLU B N 1
ATOM 2355 C CA . GLU B 1 151 ? 15.117 -7.246 -4.836 1 94.5 151 GLU B CA 1
ATOM 2356 C C . GLU B 1 151 ? 15.977 -6.051 -4.434 1 94.5 151 GLU B C 1
ATOM 2358 O O . GLU B 1 151 ? 15.57 -5.242 -3.596 1 94.5 151 GLU B O 1
#

Organism: NCBI:txid1503925

Secondary structure (DSSP, 8-state):
-----------------------------------SS-GGGEE-HHHHHHHHHTT---EEEE-SSSPPBTTPEE---TTSHHHHHHHHHHHTTS-TTS-EEEE--SS-GGG-TTHHHHHHHHHHTT-SSEEEE--SS-HHHHTGGGT--B-/-----------------------------------SS-GGGEE-HHHHHHHHHTT---EEEE-SSSPPBTTPEE---TTSHHHHHHHHHHHTTS-TTS-EEEE--SS-GGG-TTHHHHHHHHHHTT-SSEEEE--SS-HHHHTGGGT--B-

Foldseek 3Di:
DPDDPPPPPPPPPPPPPPPPPPPPPPPPPPCLPDAPDDPVQEDAQVRVLVCVVVVHFEAEEAQDPDFAFPNYDYQYAQLDPVSVVVLLVVCPPPDLAGAYEYEYFPAAPSPRSRPRNNVVSNVVVNRDRYHYYDRRGGCCVRAVVVPGGTD/DPDDPPPPPPPPPPPPPPPPPPPPPPPPPVCLPDAPDDPVQEDAQVRVLVCVVVVHFEAEEAQDPDFAFPNYDYQYAQLDPVSVVVLVVVCPPPDLAGAYEYEYFPAAPSPRSRPRNNVVSNVVVNRDRYHYYDRRGGCCVRHVVVPGGTD

Solvent-accessible surface area (backbone atoms only — not comparable to full-atom values): 17551 Å² total; per-residue (Å²): 136,88,76,80,81,78,77,78,78,78,76,76,76,74,75,73,71,74,72,74,70,69,70,68,71,70,68,72,62,75,77,71,76,73,73,87,66,55,79,89,31,50,36,51,50,70,58,54,42,50,36,59,75,68,66,50,87,61,49,36,37,31,31,24,46,44,88,52,47,57,86,41,44,80,53,31,28,23,64,35,70,69,27,39,49,51,48,55,59,64,46,74,80,50,64,44,70,47,48,32,37,37,38,57,32,45,31,35,51,94,62,43,57,26,57,57,57,45,53,46,50,41,53,74,68,56,42,75,34,63,29,38,52,57,29,71,55,14,39,55,68,58,32,52,73,70,67,46,66,58,107,136,82,76,79,83,77,76,78,78,78,75,78,74,75,73,72,72,74,72,74,69,67,70,69,70,69,67,70,60,77,76,70,74,74,72,86,66,54,80,89,31,50,36,50,50,69,58,54,41,49,36,58,75,68,65,49,85,62,50,33,38,31,30,26,46,45,87,53,45,56,84,41,44,80,52,30,28,22,64,35,69,68,27,40,50,50,46,54,60,66,46,72,80,49,63,45,70,47,46,31,38,38,37,57,30,46,31,37,53,94,61,42,58,25,57,56,57,47,52,47,50,42,54,75,68,57,42,75,33,62,28,39,52,57,29,72,56,13,39,55,70,58,31,53,73,69,68,45,66,60,108

Nearest PDB structures (foldseek):
  5ahw-assembly3_E  TM=5.873E-01  e=9.130E-01  Mycolicibacterium smegmatis MC2 155
  5ulb-assembly1_A  TM=3.984E-01  e=2.153E+00  Yersinia enterocolitica subsp. enterocolitica 8081
  5ws2-assembly1_B  TM=3.269E-01  e=3.898E+00  Methanolobus psychrophilus R15
  5ws2-assembly1_A  TM=2.904E-01  e=2.994E+00  Methanolobus psychrophilus R15
  2j6p-assembly1_B  TM=6.373E-01  e=2.628E-01  Leishmania major

pLDDT: mean 84.29, std 25.46, range [23.97, 98.94]

Radius of gyration: 31.56 Å; Cα contacts (8 Å, |Δi|>4): 479; chains: 2; bounding box: 117×52×43 Å

Sequence (302 aa):
MLKNILFRTAIMLLLFTAGVTAAYAQTSKPFLQSNPWKEDQLIEPAALAAMISKKEEVKIYNIGVVQNIRGAINVGAASDAVNLEKLKQLLKTVPKNKSIVIYCGCCPMGKCPNIRPAFKLFLEQKFTNVRLLDLPDNIKIDWVDKGYPVEMLKNILFRTAIMLLLFTAGVTAAYAQTSKPFLQSNPWKEDQLIEPAALAAMISKKEEVKIYNIGVVQNIRGAINVGAASDAVNLEKLKQLLKTVPKNKSIVIYCGCCPMGKCPNIRPAFKLFLEQKFTNVRLLDLPDNIKIDWVDKGYPVE

InterPro domains:
  IPR001763 Rhodanese-like domain [PS50206] (69-136)
  IPR036873 Rhodanese-like domain superfamily [G3DSA:3.40.250.10] (46-151)
  IPR036873 Rhodanese-like domain superfamily [SSF52821] (38-134)